Protein AF-A0AA42TEX9-F1 (afdb_monomer)

Solvent-accessible surface area (backbone atoms only — not comparable to full-atom values): 15072 Å² total; per-residue (Å²): 133,82,83,76,69,87,68,54,72,65,54,66,56,49,71,74,44,86,68,64,85,76,56,61,64,67,58,54,55,42,19,49,52,30,44,47,54,45,26,77,75,64,43,75,70,42,46,72,77,75,34,45,53,46,55,60,41,50,51,54,23,48,53,27,50,49,42,40,71,76,66,32,56,25,35,89,91,77,45,45,47,18,69,16,44,26,42,26,33,53,50,49,54,55,50,19,52,76,68,74,24,50,46,82,67,66,79,77,92,73,63,62,70,63,54,51,58,58,55,53,59,50,54,59,55,53,50,64,77,42,65,90,60,83,78,88,83,84,52,83,87,70,54,56,76,87,75,63,66,82,73,48,52,69,65,59,51,74,66,54,49,52,50,48,52,52,48,53,52,52,49,49,52,52,42,59,73,68,71,59,85,74,87,64,90,84,73,77,86,86,75,83,84,83,74,85,92,76,90,8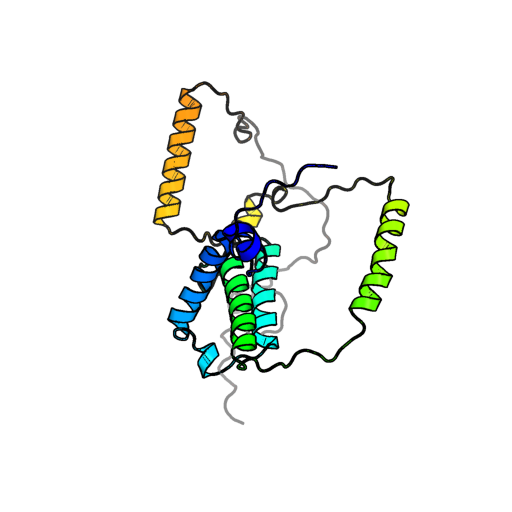9,84,86,89,64,84,81,81,71,75,48,56,42,93,90,76,62,54,73,48,87,90,66,82,92,80,80,65,89,83,68,89,79,81,90,82,92,133

Mean predicted aligned error: 17.22 Å

Secondary structure (DSSP, 8-state):
--------HHHHHHTTS--GGGS-HHHHHHHHHHHHHHHHHH-TTHHHHH-EEHHHHHHHHHHHHHHHHTT--B-TTT-SBHHHHHHHHHHHHHHHHHTT-EE--PPP--SHHHHHHHHHHHHHHHHHHTTT--PPPP-GGGS-HHHHSSS---SS-HHHHHHHHHHHHHHHHHHHHTT-----TT--TT-------------S-----EEPTTT--EE-SS-S---TT-TTS----

Organism: Stutzerimonas stutzeri (NCBI:txid316)

Sequence (237 aa):
MSELKATNPKDAIGSSKLPIHLWPTTASAMGSIGLLDGMLKYGRANWRASGVRASIYFDAANRHLNAWFEGEECDPDSGVPHLAHALACLAIIVDAQAAGKLNDDRQHKGGYRALINELTGHVGRLKEMHADKAPKHFTIADMPEAFGQQNTIDCRTKEERAADIGRQLADGVRRAASGAVCNDPRTVVGLDVSFPTERHMNFAPEKRSVQCGDCGYPYQGLPRQHCKHHYAEASHA

Structure (mmCIF, N/CA/C/O backbone):
data_AF-A0AA42TEX9-F1
#
_entry.id   AF-A0AA42TEX9-F1
#
loop_
_atom_site.group_PDB
_atom_site.id
_atom_site.type_symbol
_atom_site.label_atom_id
_atom_site.label_alt_id
_atom_site.label_comp_id
_atom_site.label_asym_id
_atom_site.label_entity_id
_atom_site.label_seq_id
_atom_site.pdbx_PDB_ins_code
_atom_site.Cartn_x
_atom_site.Cartn_y
_atom_site.Cartn_z
_atom_site.occupancy
_atom_site.B_iso_or_equiv
_atom_site.auth_seq_id
_atom_site.auth_comp_id
_atom_site.auth_asym_id
_atom_site.auth_atom_id
_atom_site.pdbx_PDB_model_num
ATOM 1 N N . MET A 1 1 ? -35.876 27.638 0.716 1.00 40.47 1 MET A N 1
ATOM 2 C CA . MET A 1 1 ? -35.935 26.223 0.292 1.00 40.47 1 MET A CA 1
ATOM 3 C C . MET A 1 1 ? -35.386 26.187 -1.121 1.00 40.47 1 MET A C 1
ATOM 5 O O . MET A 1 1 ? -36.015 26.759 -1.996 1.00 40.47 1 MET A O 1
ATOM 9 N N . SER A 1 2 ? -34.160 25.697 -1.317 1.00 45.53 2 SER A N 1
ATOM 10 C CA . SER A 1 2 ? -33.518 25.710 -2.636 1.00 45.53 2 SER A CA 1
ATOM 11 C C . SER A 1 2 ? -34.251 24.755 -3.573 1.00 45.53 2 SER A C 1
ATOM 13 O O . SER A 1 2 ? -34.346 23.565 -3.269 1.00 45.53 2 SER A O 1
ATOM 15 N N . GLU A 1 3 ? -34.762 25.276 -4.686 1.00 57.06 3 GLU A N 1
ATOM 16 C CA . GLU A 1 3 ? -35.318 24.493 -5.787 1.00 57.06 3 GLU A CA 1
ATOM 17 C C . GLU A 1 3 ? -34.283 23.471 -6.273 1.00 57.06 3 GLU A C 1
ATOM 19 O O . GLU A 1 3 ? -33.311 23.797 -6.956 1.00 57.06 3 GLU A O 1
ATOM 24 N N . LEU A 1 4 ? -34.477 22.210 -5.890 1.00 60.28 4 LEU A N 1
ATOM 25 C CA . LEU A 1 4 ? -33.765 21.090 -6.483 1.00 60.28 4 LEU A CA 1
ATOM 26 C C . LEU A 1 4 ? -34.294 20.946 -7.912 1.00 60.28 4 LEU A C 1
ATOM 28 O O . LEU A 1 4 ? -35.443 20.558 -8.119 1.00 60.28 4 LEU A O 1
ATOM 32 N N . LYS A 1 5 ? -33.464 21.307 -8.897 1.00 59.47 5 LYS A N 1
ATOM 33 C CA . LYS A 1 5 ? -33.736 21.059 -10.320 1.00 59.47 5 LYS A CA 1
ATOM 34 C C . LYS A 1 5 ? -34.204 19.614 -10.506 1.00 59.47 5 LYS A C 1
ATOM 36 O O . LYS A 1 5 ? -33.622 18.706 -9.909 1.00 59.47 5 LYS A O 1
ATOM 41 N N . ALA A 1 6 ? -35.210 19.412 -11.363 1.00 63.38 6 ALA A N 1
ATOM 42 C CA . ALA A 1 6 ? -35.653 18.089 -11.798 1.00 63.38 6 ALA A CA 1
ATOM 43 C C . ALA A 1 6 ? -34.433 17.315 -12.311 1.00 63.38 6 ALA A C 1
ATOM 45 O O . ALA A 1 6 ? -33.888 17.601 -13.377 1.00 63.38 6 ALA A O 1
ATOM 46 N N . THR A 1 7 ? -33.923 16.427 -11.463 1.00 65.12 7 THR A N 1
ATOM 47 C CA . THR A 1 7 ? -32.639 15.768 -11.672 1.00 65.12 7 THR A CA 1
ATOM 48 C C . THR A 1 7 ? -32.805 14.824 -12.853 1.00 65.12 7 THR A C 1
ATOM 50 O O . THR A 1 7 ? -33.792 14.089 -12.917 1.00 65.12 7 THR A O 1
ATOM 53 N N . ASN A 1 8 ? -31.880 14.876 -13.814 1.00 77.00 8 ASN A N 1
ATOM 54 C CA . ASN A 1 8 ? -31.876 13.972 -14.959 1.00 77.00 8 ASN A CA 1
ATOM 55 C C . ASN A 1 8 ? -32.057 12.533 -14.436 1.00 77.00 8 ASN A C 1
ATOM 57 O O . ASN A 1 8 ? -31.350 12.148 -13.502 1.00 77.00 8 ASN A O 1
ATOM 61 N N . PRO A 1 9 ? -32.977 11.720 -14.985 1.00 73.94 9 PRO A N 1
ATOM 62 C CA . PRO A 1 9 ? -33.198 10.356 -14.499 1.00 73.94 9 PRO A CA 1
ATOM 63 C C . PRO A 1 9 ? -31.907 9.518 -14.494 1.00 73.94 9 PRO A C 1
ATOM 65 O O . PRO A 1 9 ? -31.753 8.618 -13.667 1.00 73.94 9 PRO A O 1
ATOM 68 N N . LYS A 1 10 ? -30.937 9.850 -15.358 1.00 75.06 10 LYS A N 1
ATOM 69 C CA . LYS A 1 10 ? -29.605 9.238 -15.364 1.00 75.06 10 LYS A CA 1
ATOM 70 C C . LYS A 1 10 ? -28.733 9.651 -14.174 1.00 75.06 10 LYS A C 1
ATOM 72 O O . LYS A 1 10 ? -27.936 8.828 -13.738 1.00 75.06 10 LYS A O 1
ATOM 77 N N . ASP A 1 11 ? -28.897 10.854 -13.634 1.00 76.75 11 ASP A N 1
ATOM 78 C CA . ASP A 1 11 ? -28.159 11.333 -12.459 1.00 76.75 11 ASP A CA 1
ATOM 79 C C . ASP A 1 11 ? -28.701 10.667 -11.189 1.00 76.75 11 ASP A C 1
ATOM 81 O O . ASP A 1 11 ? -27.926 10.124 -10.411 1.00 76.75 11 ASP A O 1
ATOM 85 N N . ALA A 1 12 ? -30.028 10.580 -11.032 1.00 72.56 12 ALA A N 1
ATOM 86 C CA . ALA A 1 12 ? -30.650 9.903 -9.889 1.00 72.56 12 ALA A CA 1
ATOM 87 C C . ALA A 1 12 ? -30.292 8.405 -9.827 1.00 72.56 12 ALA A C 1
ATOM 89 O O . ALA A 1 12 ? -29.906 7.889 -8.777 1.00 72.56 12 ALA A O 1
ATOM 90 N N . ILE A 1 13 ? -30.356 7.705 -10.967 1.00 76.25 13 ILE A N 1
ATOM 91 C CA . ILE A 1 13 ? -29.928 6.300 -11.060 1.00 76.25 13 ILE A CA 1
ATOM 92 C C . ILE A 1 13 ? -28.398 6.200 -10.961 1.00 76.25 13 ILE A C 1
ATOM 94 O O . ILE A 1 13 ? -27.875 5.276 -10.340 1.00 76.25 13 ILE A O 1
ATOM 98 N N . GLY A 1 14 ? -27.663 7.140 -11.553 1.00 77.69 14 GLY A N 1
ATOM 99 C CA . GLY A 1 14 ? -26.202 7.184 -11.544 1.00 77.69 14 GLY A CA 1
ATOM 100 C C . GLY A 1 14 ? -25.619 7.311 -10.140 1.00 77.69 14 GLY A C 1
ATOM 101 O O . GLY A 1 14 ? -24.687 6.581 -9.815 1.00 77.69 14 GLY A O 1
ATOM 102 N N . SER A 1 15 ? -26.215 8.144 -9.284 1.00 83.19 15 SER A N 1
ATOM 103 C CA . SER A 1 15 ? -25.810 8.330 -7.885 1.00 83.19 15 SER A CA 1
ATOM 104 C C . SER A 1 15 ? -26.019 7.095 -7.006 1.00 83.19 15 SER A C 1
ATOM 106 O O . SER A 1 15 ? -25.405 6.999 -5.949 1.00 83.19 15 SER A O 1
ATOM 108 N N . SER A 1 16 ? -26.851 6.138 -7.431 1.00 85.88 16 SER A N 1
ATOM 109 C CA . SER A 1 16 ? -27.033 4.862 -6.722 1.00 85.88 16 SER A CA 1
ATOM 110 C C . SER A 1 16 ? -25.979 3.804 -7.076 1.00 85.88 16 SER A C 1
ATOM 112 O O . SER A 1 16 ? -25.882 2.775 -6.407 1.00 85.88 16 SER A O 1
ATOM 114 N N . LYS A 1 17 ? -25.185 4.031 -8.132 1.00 89.00 17 LYS A N 1
ATOM 115 C CA . LYS A 1 17 ? -24.137 3.105 -8.577 1.00 89.00 17 LYS A CA 1
ATOM 116 C C . LYS A 1 17 ? -22.819 3.404 -7.876 1.00 89.00 17 LYS A C 1
ATOM 118 O O . LYS A 1 17 ? -22.566 4.531 -7.460 1.00 89.00 17 LYS A O 1
ATOM 123 N N . LEU A 1 18 ? -21.947 2.395 -7.810 1.00 89.88 18 LEU A N 1
ATOM 124 C CA . LEU A 1 18 ? -20.594 2.556 -7.282 1.00 89.88 18 LEU A CA 1
ATOM 125 C C . LEU A 1 18 ? -19.871 3.698 -8.031 1.00 89.88 18 LEU A C 1
ATOM 127 O O . LEU A 1 18 ? -19.691 3.601 -9.251 1.00 89.88 18 LEU A O 1
ATOM 131 N N . PRO A 1 19 ? -19.441 4.768 -7.340 1.00 92.50 19 PRO A N 1
ATOM 132 C CA . PRO A 1 19 ? -18.857 5.938 -7.982 1.00 92.50 19 PRO A CA 1
ATOM 133 C C . PRO A 1 19 ? -17.373 5.706 -8.311 1.00 92.50 19 PRO A C 1
ATOM 135 O O . PRO A 1 19 ? -16.488 6.312 -7.715 1.00 92.50 19 PRO A O 1
ATOM 138 N N . ILE A 1 20 ? -17.086 4.836 -9.289 1.00 92.94 20 ILE A N 1
ATOM 139 C CA . ILE A 1 20 ? -15.711 4.467 -9.700 1.00 92.94 20 ILE A CA 1
ATOM 140 C C . ILE A 1 20 ? -14.879 5.694 -10.111 1.00 92.94 20 ILE A C 1
ATOM 142 O O . ILE A 1 20 ? -13.665 5.694 -9.951 1.00 92.94 20 ILE A O 1
ATOM 146 N N . HIS A 1 21 ? -15.519 6.767 -10.580 1.00 90.75 21 HIS A N 1
ATOM 147 C CA . HIS A 1 21 ? -14.848 8.019 -10.939 1.00 90.75 21 HIS A CA 1
ATOM 148 C C . HIS A 1 21 ? -14.128 8.709 -9.764 1.00 90.75 21 HIS A C 1
ATOM 150 O O . HIS A 1 21 ? -13.287 9.567 -10.006 1.00 90.75 21 HIS A O 1
ATOM 156 N N . LEU A 1 22 ? -14.445 8.359 -8.509 1.00 93.62 22 LEU A N 1
ATOM 157 C CA . LEU A 1 22 ? -13.725 8.858 -7.332 1.00 93.62 22 LEU A CA 1
ATOM 158 C C . LEU A 1 22 ? -12.356 8.191 -7.157 1.00 93.62 22 LEU A C 1
ATOM 160 O O . LEU A 1 22 ? -11.510 8.714 -6.436 1.00 93.62 22 LEU A O 1
ATOM 164 N N . TRP A 1 23 ? -12.133 7.038 -7.792 1.00 93.69 23 TRP A N 1
ATOM 165 C CA . TRP A 1 23 ? -10.854 6.349 -7.743 1.00 93.69 23 TRP A CA 1
ATOM 166 C C . TRP A 1 23 ? -9.848 7.018 -8.691 1.00 93.69 23 TRP A C 1
ATOM 168 O O . TRP A 1 23 ? -10.111 7.098 -9.896 1.00 93.69 23 TRP A O 1
ATOM 178 N N . PRO A 1 24 ? -8.675 7.462 -8.202 1.00 95.12 24 PRO A N 1
ATOM 179 C CA . PRO A 1 24 ? -7.655 8.044 -9.062 1.00 95.12 24 PRO A CA 1
ATOM 180 C C . PRO A 1 24 ? -7.171 7.040 -10.114 1.00 95.12 24 PRO A C 1
ATOM 182 O O . PRO A 1 24 ? -6.601 5.989 -9.808 1.00 95.12 24 PRO A O 1
ATOM 185 N N . THR A 1 25 ? -7.343 7.377 -11.391 1.00 95.31 25 THR A N 1
ATOM 186 C CA . THR A 1 25 ? -6.850 6.548 -12.504 1.00 95.31 25 THR A CA 1
ATOM 187 C C . THR A 1 25 ? -5.324 6.444 -12.510 1.00 95.31 25 THR A C 1
ATOM 189 O O . THR A 1 25 ? -4.788 5.427 -12.941 1.00 95.31 25 THR A O 1
ATOM 192 N N . THR A 1 26 ? -4.623 7.429 -11.941 1.00 95.06 26 THR A N 1
ATOM 193 C CA . THR A 1 26 ? -3.170 7.403 -11.714 1.00 95.06 26 THR A CA 1
ATOM 194 C C . THR A 1 26 ? -2.742 6.265 -10.789 1.00 95.06 26 THR A C 1
ATOM 196 O O . THR A 1 26 ? -1.767 5.579 -11.088 1.00 95.06 26 THR A O 1
ATOM 199 N N . ALA A 1 27 ? -3.499 5.989 -9.721 1.00 93.56 27 ALA A N 1
ATOM 200 C CA . ALA A 1 27 ? -3.240 4.847 -8.843 1.00 93.56 27 ALA A CA 1
ATOM 201 C C . ALA A 1 27 ? -3.444 3.518 -9.586 1.00 93.56 27 ALA A C 1
ATOM 203 O O . ALA A 1 27 ? -2.664 2.584 -9.421 1.00 93.56 27 ALA A O 1
ATOM 204 N N . SER A 1 28 ? -4.450 3.452 -10.466 1.00 94.69 28 SER A N 1
ATOM 205 C CA . SER A 1 28 ? -4.670 2.275 -11.319 1.00 94.69 28 SER A CA 1
ATOM 206 C C . SER A 1 28 ? -3.508 2.048 -12.286 1.00 94.69 28 SER A C 1
ATOM 208 O O . SER A 1 28 ? -3.035 0.923 -12.424 1.00 94.69 28 SER A O 1
ATOM 210 N N . ALA A 1 29 ? -3.024 3.114 -12.929 1.00 96.44 29 ALA A N 1
ATOM 211 C CA . ALA A 1 29 ? -1.878 3.050 -13.828 1.00 96.44 29 ALA A CA 1
ATOM 212 C C . ALA A 1 29 ? -0.610 2.600 -13.084 1.00 96.44 29 ALA A C 1
ATOM 214 O O . ALA A 1 29 ? 0.051 1.664 -13.528 1.00 96.44 29 ALA A O 1
ATOM 215 N N . MET A 1 30 ? -0.325 3.181 -11.915 1.00 95.12 30 MET A N 1
ATOM 216 C CA . MET A 1 30 ? 0.823 2.805 -11.085 1.00 95.12 30 MET A CA 1
ATOM 217 C C . MET A 1 30 ? 0.756 1.331 -10.657 1.00 95.12 30 MET A C 1
ATOM 219 O O . MET A 1 30 ? 1.682 0.564 -10.909 1.00 95.12 30 MET A O 1
ATOM 223 N N . GLY A 1 31 ? -0.372 0.895 -10.085 1.00 95.94 31 GLY A N 1
ATOM 224 C CA . GLY A 1 31 ? -0.559 -0.499 -9.673 1.00 95.94 31 GLY A CA 1
ATOM 225 C C . GLY A 1 31 ? -0.488 -1.492 -10.840 1.00 95.94 31 GLY A C 1
ATOM 226 O O . GLY A 1 31 ? -0.043 -2.624 -10.656 1.00 95.94 31 GLY A O 1
ATOM 227 N N . SER A 1 32 ? -0.862 -1.075 -12.057 1.00 96.81 32 SER A N 1
ATOM 228 C CA . SER A 1 32 ? -0.763 -1.930 -13.245 1.00 96.81 32 SER A CA 1
ATOM 229 C C . SER A 1 32 ? 0.678 -2.317 -13.589 1.00 96.81 32 SER A C 1
ATOM 231 O O . SER A 1 32 ? 0.895 -3.429 -14.065 1.00 96.81 32 SER A O 1
ATOM 233 N N . ILE A 1 33 ? 1.660 -1.459 -13.285 1.00 96.56 33 ILE A N 1
ATOM 234 C CA . ILE A 1 33 ? 3.084 -1.758 -13.489 1.00 96.56 33 ILE A CA 1
ATOM 235 C C . ILE A 1 33 ? 3.573 -2.803 -12.481 1.00 96.56 33 ILE A C 1
ATOM 237 O O . ILE A 1 33 ? 4.240 -3.757 -12.875 1.00 96.56 33 ILE A O 1
ATOM 241 N N . GLY A 1 34 ? 3.175 -2.700 -11.209 1.00 95.31 34 GLY A N 1
ATOM 242 C CA . GLY A 1 34 ? 3.484 -3.737 -10.214 1.00 95.31 34 GLY A CA 1
ATOM 243 C C . GLY A 1 34 ? 2.865 -5.093 -10.583 1.00 95.31 34 GLY A C 1
ATOM 244 O O . GLY A 1 34 ? 3.512 -6.136 -10.501 1.00 95.31 34 GLY A O 1
ATOM 245 N N . LEU A 1 35 ? 1.625 -5.092 -11.087 1.00 96.75 35 LEU A N 1
ATOM 246 C CA . LEU A 1 35 ? 0.979 -6.310 -11.592 1.00 96.75 35 LEU A CA 1
ATOM 247 C C . LEU A 1 35 ? 1.629 -6.849 -12.873 1.00 96.75 35 LEU A C 1
ATOM 249 O O . LEU A 1 35 ? 1.620 -8.062 -13.084 1.00 96.75 35 LEU A O 1
ATOM 253 N N . LEU A 1 36 ? 2.175 -5.982 -13.729 1.00 97.25 36 LEU A N 1
ATOM 254 C CA . LEU A 1 36 ? 2.936 -6.385 -14.910 1.00 97.25 36 LEU A CA 1
ATOM 255 C C . LEU A 1 36 ? 4.218 -7.122 -14.505 1.00 97.25 36 LEU A C 1
ATOM 257 O O . LEU A 1 36 ? 4.467 -8.207 -15.025 1.00 97.25 36 LEU A O 1
ATOM 261 N N . ASP A 1 37 ? 4.981 -6.592 -13.548 1.00 95.69 37 ASP A N 1
ATOM 262 C CA . ASP A 1 37 ? 6.168 -7.272 -13.015 1.00 95.69 37 ASP A CA 1
ATOM 263 C C . ASP A 1 37 ? 5.806 -8.648 -12.424 1.00 95.69 37 ASP A C 1
ATOM 265 O O . ASP A 1 37 ? 6.384 -9.676 -12.789 1.00 95.69 37 ASP A O 1
ATOM 269 N N . GLY A 1 38 ? 4.746 -8.705 -11.610 1.00 94.12 38 GLY A N 1
ATOM 270 C CA . GLY A 1 38 ? 4.227 -9.964 -11.071 1.00 94.12 38 GLY A CA 1
ATOM 271 C C . GLY A 1 38 ? 3.765 -10.949 -12.153 1.00 94.12 38 GLY A C 1
ATOM 272 O O . GLY A 1 38 ? 4.021 -12.148 -12.048 1.00 94.12 38 GLY A O 1
ATOM 273 N N . MET A 1 39 ? 3.129 -10.462 -13.223 1.00 96.12 39 MET A N 1
ATOM 274 C CA . MET A 1 39 ? 2.720 -11.286 -14.362 1.00 96.12 39 MET A CA 1
ATOM 275 C C . MET A 1 39 ? 3.922 -11.916 -15.067 1.00 96.12 39 MET A C 1
ATOM 277 O O . MET A 1 39 ? 3.847 -13.087 -15.435 1.00 96.12 39 MET A O 1
ATOM 281 N N . LEU A 1 40 ? 4.997 -11.154 -15.277 1.00 95.75 40 LEU A N 1
ATOM 282 C CA . LEU A 1 40 ? 6.199 -11.646 -15.950 1.00 95.75 40 LEU A CA 1
ATOM 283 C C . LEU A 1 40 ? 6.947 -12.680 -15.096 1.00 95.75 40 LEU A C 1
ATOM 285 O O . LEU A 1 40 ? 7.510 -13.621 -15.647 1.00 95.75 40 LEU A O 1
ATOM 289 N N . LYS A 1 41 ? 6.905 -12.548 -13.764 1.00 92.81 41 LYS A N 1
ATOM 290 C CA . LYS A 1 41 ? 7.558 -13.475 -12.825 1.00 92.81 41 LYS A CA 1
ATOM 291 C C . LYS A 1 41 ? 6.742 -14.739 -12.545 1.00 92.81 41 LYS A C 1
ATOM 293 O O . LYS A 1 41 ? 7.295 -15.834 -12.496 1.00 92.81 41 LYS A O 1
ATOM 298 N N . TYR A 1 42 ? 5.434 -14.598 -12.343 1.00 94.56 42 TYR A N 1
ATOM 299 C CA . TYR A 1 42 ? 4.598 -15.656 -11.761 1.00 94.56 42 TYR A CA 1
ATOM 300 C C . TYR A 1 42 ? 3.378 -16.035 -12.606 1.00 94.56 42 TYR A C 1
ATOM 302 O O . TYR A 1 42 ? 2.592 -16.898 -12.207 1.00 94.56 42 TYR A O 1
ATOM 310 N N . GLY A 1 43 ? 3.211 -15.405 -13.769 1.00 93.88 43 GLY A N 1
ATOM 311 C CA . GLY A 1 43 ? 2.054 -15.583 -14.635 1.00 93.88 43 GLY A CA 1
ATOM 312 C C . GLY A 1 43 ? 0.877 -14.679 -14.262 1.00 93.88 43 GLY A C 1
ATOM 313 O O . GLY A 1 43 ? 0.702 -14.231 -13.128 1.00 93.88 43 GLY A O 1
ATOM 314 N N . ARG A 1 44 ? 0.034 -14.393 -15.257 1.00 94.88 44 ARG A N 1
ATOM 315 C CA . ARG A 1 44 ? -1.126 -13.507 -15.107 1.00 94.88 44 ARG A CA 1
ATOM 316 C C . ARG A 1 44 ? -2.153 -14.100 -14.144 1.00 94.88 44 ARG A C 1
ATOM 318 O O . ARG A 1 44 ? -2.628 -15.209 -14.368 1.00 94.88 44 ARG A O 1
ATOM 325 N N . ALA A 1 45 ? -2.580 -13.307 -13.159 1.00 92.38 45 ALA A N 1
ATOM 326 C CA . ALA A 1 45 ? -3.686 -13.637 -12.255 1.00 92.38 45 ALA A CA 1
ATOM 327 C C . ALA A 1 45 ? -3.537 -14.996 -11.540 1.00 92.38 45 ALA A C 1
ATOM 329 O O . ALA A 1 45 ? -4.532 -15.640 -11.202 1.00 92.38 45 ALA A O 1
ATOM 330 N N . ASN A 1 46 ? -2.299 -15.431 -11.291 1.00 94.62 46 ASN A N 1
ATOM 331 C CA . ASN A 1 46 ? -1.991 -16.712 -10.655 1.00 94.62 46 ASN A CA 1
ATOM 332 C C . ASN A 1 46 ? -2.643 -16.864 -9.263 1.00 94.62 46 ASN A C 1
ATOM 334 O O . ASN A 1 46 ? -3.082 -17.956 -8.902 1.00 94.62 46 ASN A O 1
ATOM 338 N N . TRP A 1 47 ? -2.799 -15.766 -8.517 1.00 93.62 47 TRP A N 1
ATOM 339 C CA . TRP A 1 47 ? -3.468 -15.726 -7.212 1.00 93.62 47 TRP A CA 1
ATOM 340 C C . TRP A 1 47 ? -4.930 -16.185 -7.262 1.00 93.62 47 TRP A C 1
ATOM 342 O O . TRP A 1 47 ? -5.436 -16.726 -6.280 1.00 93.62 47 TRP A O 1
ATOM 352 N N . ARG A 1 48 ? -5.616 -16.035 -8.405 1.00 93.94 48 ARG A N 1
ATOM 353 C CA . ARG A 1 48 ? -6.990 -16.533 -8.578 1.00 93.94 48 ARG A CA 1
ATOM 354 C C . ARG A 1 48 ? -7.047 -18.055 -8.695 1.00 93.94 48 ARG A C 1
ATOM 356 O O . ARG A 1 48 ? -8.053 -18.658 -8.324 1.00 93.94 48 ARG A O 1
ATOM 363 N N . ALA A 1 49 ? -5.986 -18.685 -9.195 1.00 93.31 49 ALA A N 1
ATOM 364 C CA . ALA A 1 49 ? -5.894 -20.137 -9.289 1.00 93.31 49 ALA A CA 1
ATOM 365 C C . ALA A 1 49 ? -5.422 -20.740 -7.958 1.00 93.31 49 ALA A C 1
ATOM 367 O O . ALA A 1 49 ? -6.139 -21.544 -7.355 1.00 93.31 49 ALA A O 1
ATOM 368 N N . SER A 1 50 ? -4.255 -20.293 -7.486 1.00 92.00 50 SER A N 1
ATOM 369 C CA . SER A 1 50 ? -3.521 -20.901 -6.368 1.00 92.00 50 SER A CA 1
ATOM 370 C C . SER A 1 50 ? -3.936 -20.390 -4.987 1.00 92.00 50 SER A C 1
ATOM 372 O O . SER A 1 50 ? -3.631 -21.028 -3.982 1.00 92.00 50 SER A O 1
ATOM 374 N N . GLY A 1 51 ? -4.639 -19.258 -4.923 1.00 93.69 51 GLY A N 1
ATOM 375 C CA . GLY A 1 51 ? -4.917 -18.566 -3.671 1.00 93.69 51 GLY A CA 1
ATOM 376 C C . GLY A 1 51 ? -3.705 -17.833 -3.105 1.00 93.69 51 GLY A C 1
ATOM 377 O O . GLY A 1 51 ? -2.578 -17.966 -3.582 1.00 93.69 51 GLY A O 1
ATOM 378 N N . VAL A 1 52 ? -3.958 -17.009 -2.091 1.00 95.94 52 VAL A N 1
ATOM 379 C CA . VAL A 1 52 ? -2.937 -16.189 -1.424 1.00 95.94 52 VAL A CA 1
ATOM 380 C C . VAL A 1 52 ? -3.156 -16.170 0.076 1.00 95.94 52 VAL A C 1
ATOM 382 O O . VAL A 1 52 ? -4.280 -16.310 0.550 1.00 95.94 52 VAL A O 1
ATOM 385 N N . ARG A 1 53 ? -2.072 -15.994 0.830 1.00 97.44 53 ARG A N 1
ATOM 386 C CA . ARG A 1 53 ? -2.093 -15.882 2.290 1.00 97.44 53 ARG A CA 1
ATOM 387 C C . ARG A 1 53 ? -2.049 -14.411 2.692 1.00 97.44 53 ARG A C 1
ATOM 389 O O . ARG A 1 53 ? -1.170 -13.689 2.216 1.00 97.44 53 ARG A O 1
ATOM 396 N N . ALA A 1 54 ? -2.976 -13.979 3.545 1.00 96.88 54 ALA A N 1
ATOM 397 C CA . ALA A 1 54 ? -3.118 -12.573 3.920 1.00 96.88 54 ALA A CA 1
ATOM 398 C C . ALA A 1 54 ? -1.834 -11.996 4.541 1.00 96.88 54 ALA A C 1
ATOM 400 O O . ALA A 1 54 ? -1.402 -10.915 4.140 1.00 96.88 54 ALA A O 1
ATOM 401 N N . SER A 1 55 ? -1.189 -12.727 5.455 1.00 97.06 55 SER A N 1
ATOM 402 C CA . SER A 1 55 ? 0.045 -12.295 6.128 1.00 97.06 55 SER A CA 1
ATOM 403 C C . SER A 1 55 ? 1.195 -11.986 5.166 1.00 97.06 55 SER A C 1
ATOM 405 O O . SER A 1 55 ? 1.864 -10.970 5.330 1.00 97.06 55 SER A O 1
ATOM 407 N N . ILE A 1 56 ? 1.392 -12.809 4.131 1.00 97.44 56 ILE A N 1
ATOM 408 C CA . ILE A 1 56 ? 2.501 -12.668 3.172 1.00 97.44 56 ILE A CA 1
ATOM 409 C C . ILE A 1 56 ? 2.364 -11.386 2.353 1.00 97.44 56 ILE A C 1
ATOM 411 O O . ILE A 1 56 ? 3.328 -10.642 2.199 1.00 97.44 56 ILE A O 1
ATOM 415 N N . TYR A 1 57 ? 1.163 -11.114 1.842 1.00 96.94 57 TYR A N 1
ATOM 416 C CA . TYR A 1 57 ? 0.919 -9.912 1.045 1.00 96.94 57 TYR A CA 1
ATOM 417 C C . TYR A 1 57 ? 0.847 -8.653 1.911 1.00 96.94 57 TYR A C 1
ATOM 419 O O . TYR A 1 57 ? 1.259 -7.586 1.462 1.00 96.94 57 TYR A O 1
ATOM 427 N N . PHE A 1 58 ? 0.373 -8.769 3.155 1.00 97.06 58 PHE A N 1
ATOM 428 C CA . PHE A 1 58 ? 0.442 -7.682 4.130 1.00 97.06 58 PHE A CA 1
ATOM 429 C C . PHE A 1 58 ? 1.897 -7.294 4.422 1.00 97.06 58 PHE A C 1
ATOM 431 O O . PHE A 1 58 ? 2.249 -6.121 4.357 1.00 97.06 58 PHE A O 1
ATOM 438 N N . ASP A 1 59 ? 2.755 -8.269 4.705 1.00 97.69 59 ASP A N 1
ATOM 439 C CA . ASP A 1 59 ? 4.173 -8.052 4.992 1.00 97.69 59 ASP A CA 1
ATOM 440 C C . ASP A 1 59 ? 4.936 -7.510 3.767 1.00 97.69 59 ASP A C 1
ATOM 442 O O . ASP A 1 59 ? 5.672 -6.530 3.872 1.00 97.69 59 ASP A O 1
ATOM 446 N N . ALA A 1 60 ? 4.677 -8.055 2.573 1.00 96.56 60 ALA A N 1
ATOM 447 C CA . ALA A 1 60 ? 5.242 -7.538 1.325 1.00 96.56 60 ALA A CA 1
ATOM 448 C C . ALA A 1 60 ? 4.849 -6.074 1.059 1.00 96.56 60 ALA A C 1
ATOM 450 O O . ALA A 1 60 ? 5.713 -5.254 0.749 1.00 96.56 60 ALA A O 1
ATOM 451 N N . ALA A 1 61 ? 3.571 -5.721 1.241 1.00 97.69 61 ALA A N 1
ATOM 452 C CA . ALA A 1 61 ? 3.117 -4.341 1.100 1.00 97.69 61 ALA A CA 1
ATOM 453 C C . ALA A 1 61 ? 3.802 -3.412 2.115 1.00 97.69 61 ALA A C 1
ATOM 455 O O . ALA A 1 61 ? 4.249 -2.330 1.742 1.00 97.69 61 ALA A O 1
ATOM 456 N N . ASN A 1 62 ? 3.931 -3.839 3.378 1.00 97.62 62 ASN A N 1
ATOM 457 C CA . ASN A 1 62 ? 4.604 -3.043 4.405 1.00 97.62 62 ASN A CA 1
ATOM 458 C C . ASN A 1 62 ? 6.090 -2.837 4.104 1.00 97.62 62 ASN A C 1
ATOM 460 O O . ASN A 1 62 ? 6.573 -1.730 4.295 1.00 97.62 62 ASN A O 1
ATOM 464 N N . ARG A 1 63 ? 6.816 -3.840 3.593 1.00 97.06 63 ARG A N 1
ATOM 465 C CA . ARG A 1 63 ? 8.223 -3.651 3.198 1.00 97.06 63 ARG A CA 1
ATOM 466 C C . ARG A 1 63 ? 8.385 -2.564 2.140 1.00 97.06 63 ARG A C 1
ATOM 468 O O . ARG A 1 63 ? 9.241 -1.704 2.303 1.00 97.06 63 ARG A O 1
ATOM 475 N N . HIS A 1 64 ? 7.541 -2.562 1.109 1.00 96.88 64 HIS A N 1
ATOM 476 C CA . HIS A 1 64 ? 7.582 -1.521 0.079 1.00 96.88 64 HIS A CA 1
ATOM 477 C C . HIS A 1 64 ? 7.16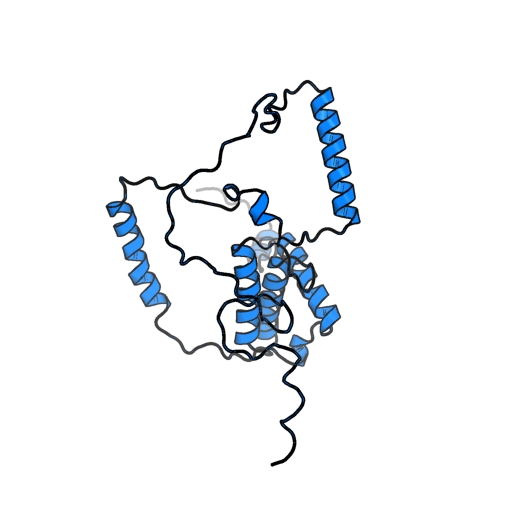4 -0.146 0.612 1.00 96.88 64 HIS A C 1
ATOM 479 O O . HIS A 1 64 ? 7.785 0.853 0.266 1.00 96.88 64 HIS A O 1
ATOM 485 N N . LEU A 1 65 ? 6.145 -0.077 1.475 1.00 97.38 65 LEU A N 1
ATOM 486 C CA . LEU A 1 65 ? 5.736 1.184 2.103 1.00 97.38 65 LEU A CA 1
ATOM 487 C C . LEU A 1 65 ? 6.814 1.742 3.038 1.00 97.38 65 LEU A C 1
ATOM 489 O O . LEU A 1 65 ? 7.044 2.947 3.036 1.00 97.38 65 LEU A O 1
ATOM 493 N N . ASN A 1 66 ? 7.476 0.879 3.807 1.00 96.06 66 ASN A N 1
ATOM 494 C CA . ASN A 1 66 ? 8.556 1.269 4.705 1.00 96.06 66 ASN A CA 1
ATOM 495 C C . ASN A 1 66 ? 9.775 1.747 3.913 1.00 96.06 66 ASN A C 1
ATOM 497 O O . ASN A 1 66 ? 10.293 2.809 4.222 1.00 96.06 66 ASN A O 1
ATOM 501 N N . ALA A 1 67 ? 10.191 1.023 2.869 1.00 92.00 67 ALA A N 1
ATOM 502 C CA . ALA A 1 67 ? 11.295 1.446 2.005 1.00 92.00 67 ALA A CA 1
ATOM 503 C C . ALA A 1 67 ? 11.020 2.819 1.369 1.00 92.00 67 ALA A C 1
ATOM 505 O O . ALA A 1 67 ? 11.848 3.725 1.451 1.00 92.00 67 ALA A O 1
ATOM 506 N N . TRP A 1 68 ? 9.799 3.016 0.862 1.00 93.81 68 TRP A N 1
ATOM 507 C CA . TRP A 1 68 ? 9.354 4.318 0.372 1.00 93.81 68 TRP A CA 1
ATOM 508 C C . TRP A 1 68 ? 9.407 5.418 1.438 1.00 93.81 68 TRP A C 1
ATOM 510 O O . TRP A 1 68 ? 9.877 6.522 1.174 1.00 93.81 68 TRP A O 1
ATOM 520 N N . PHE A 1 69 ? 8.968 5.121 2.661 1.00 92.88 69 PHE A N 1
ATOM 521 C CA . PHE A 1 69 ? 8.990 6.090 3.755 1.00 92.88 69 PHE A CA 1
ATOM 522 C C . PHE A 1 69 ? 10.412 6.441 4.224 1.00 92.88 69 PHE A C 1
ATOM 524 O O . PHE A 1 69 ? 10.660 7.578 4.618 1.00 92.88 69 PHE A O 1
ATOM 531 N N . GLU A 1 70 ? 11.351 5.499 4.123 1.00 90.00 70 GLU A N 1
ATOM 532 C CA . GLU A 1 70 ? 12.781 5.711 4.383 1.00 90.00 70 GLU A CA 1
ATOM 533 C C . GLU A 1 70 ? 13.505 6.438 3.227 1.00 90.00 70 GLU A C 1
ATOM 535 O O . GLU A 1 70 ? 14.708 6.690 3.304 1.00 90.00 70 GLU A O 1
ATOM 540 N N . GLY A 1 71 ? 12.781 6.833 2.172 1.00 86.81 71 GLY A N 1
ATOM 541 C CA . GLY A 1 71 ? 13.294 7.652 1.071 1.00 86.81 71 GLY A CA 1
ATOM 542 C C . GLY A 1 71 ? 13.819 6.865 -0.132 1.00 86.81 71 GLY A C 1
ATOM 543 O O . GLY A 1 71 ? 14.469 7.450 -0.999 1.00 86.81 71 GLY A O 1
ATOM 544 N N . GLU A 1 72 ? 13.556 5.560 -0.208 1.00 86.62 72 GLU A N 1
ATOM 545 C CA . GLU A 1 72 ? 13.828 4.756 -1.399 1.00 86.62 72 GLU A CA 1
ATOM 546 C C . GLU A 1 72 ? 12.658 4.870 -2.385 1.00 86.62 72 GLU A C 1
ATOM 548 O O . GLU A 1 72 ? 11.511 4.612 -2.045 1.00 86.62 72 GLU A O 1
ATOM 553 N N . GLU A 1 73 ? 12.904 5.265 -3.632 1.00 88.19 73 GLU A N 1
ATOM 554 C CA . GLU A 1 73 ? 11.805 5.431 -4.599 1.00 88.19 73 GLU A CA 1
ATOM 555 C C . GLU A 1 73 ? 11.448 4.120 -5.313 1.00 88.19 73 GLU A C 1
ATOM 557 O O . GLU A 1 73 ? 10.277 3.848 -5.610 1.00 88.19 73 GLU A O 1
ATOM 562 N N . CYS A 1 74 ? 12.455 3.291 -5.593 1.00 89.25 74 CYS A N 1
ATOM 563 C CA . CYS A 1 74 ? 12.331 2.141 -6.480 1.00 89.25 74 CYS A CA 1
ATOM 564 C C . CYS A 1 74 ? 12.924 0.893 -5.856 1.00 89.25 74 CYS A C 1
ATOM 566 O O . CYS A 1 74 ? 13.977 0.941 -5.237 1.00 89.25 74 CYS A O 1
ATOM 568 N N . ASP A 1 75 ? 12.272 -0.232 -6.123 1.00 88.50 75 ASP A N 1
ATOM 569 C CA . ASP A 1 75 ? 12.721 -1.539 -5.680 1.00 88.50 75 ASP A CA 1
ATOM 570 C C . ASP A 1 75 ? 14.038 -1.937 -6.361 1.00 88.50 75 ASP A C 1
ATOM 572 O O . ASP A 1 75 ? 14.094 -1.938 -7.594 1.00 88.50 75 ASP A O 1
ATOM 576 N N . PRO A 1 76 ? 15.089 -2.305 -5.609 1.00 86.81 76 PRO A N 1
ATOM 577 C CA . PRO A 1 76 ? 16.400 -2.592 -6.17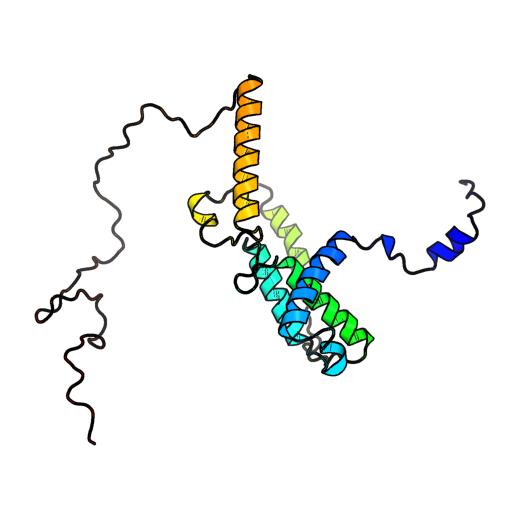9 1.00 86.81 76 PRO A CA 1
ATOM 578 C C . PRO A 1 76 ? 16.413 -3.845 -7.050 1.00 86.81 76 PRO A C 1
ATOM 580 O O . PRO A 1 76 ? 17.209 -3.932 -7.986 1.00 86.81 76 PRO A O 1
ATOM 583 N N . ASP A 1 77 ? 15.509 -4.789 -6.785 1.00 86.06 77 ASP A N 1
ATOM 584 C CA . ASP A 1 77 ? 15.428 -6.045 -7.526 1.00 86.06 77 ASP A CA 1
ATOM 585 C C . ASP A 1 77 ? 14.751 -5.873 -8.894 1.00 86.06 77 ASP A C 1
ATOM 587 O O . ASP A 1 77 ? 15.146 -6.503 -9.877 1.00 86.06 77 ASP A O 1
ATOM 591 N N . SER A 1 78 ? 13.706 -5.041 -8.970 1.00 87.62 78 SER A N 1
ATOM 592 C CA . SER A 1 78 ? 12.896 -4.865 -10.187 1.00 87.62 78 SER A CA 1
ATOM 593 C C . SER A 1 78 ? 13.097 -3.529 -10.907 1.00 87.62 78 SER A C 1
ATOM 595 O O . SER A 1 78 ? 12.739 -3.415 -12.078 1.00 87.62 78 SER A O 1
ATOM 597 N N . GLY A 1 79 ? 13.633 -2.509 -10.235 1.00 88.06 79 GLY A N 1
ATOM 598 C CA . GLY A 1 79 ? 13.703 -1.128 -10.724 1.00 88.06 79 GLY A CA 1
ATOM 599 C C . GLY A 1 79 ? 12.345 -0.415 -10.800 1.00 88.06 79 GLY A C 1
ATOM 600 O O . GLY A 1 79 ? 12.261 0.694 -11.325 1.00 88.06 79 GLY A O 1
ATOM 601 N N . VAL A 1 80 ? 11.273 -1.038 -10.304 1.00 91.31 80 VAL A N 1
ATOM 602 C CA . VAL A 1 80 ? 9.901 -0.508 -10.335 1.00 91.31 80 VAL A CA 1
ATOM 603 C C . VAL A 1 80 ? 9.621 0.303 -9.061 1.00 91.31 80 VAL A C 1
ATOM 605 O O . VAL A 1 80 ? 10.098 -0.078 -7.990 1.00 91.31 80 VAL A O 1
ATOM 608 N N . PRO A 1 81 ? 8.820 1.388 -9.119 1.00 93.25 81 PRO A N 1
ATOM 609 C CA . PRO A 1 81 ? 8.484 2.172 -7.933 1.00 93.25 81 PRO A CA 1
ATOM 610 C C . PRO A 1 81 ? 7.872 1.331 -6.807 1.00 93.25 81 PRO A C 1
ATOM 612 O O . PRO A 1 81 ? 6.944 0.550 -7.039 1.00 93.25 81 PRO A O 1
ATOM 615 N N . HIS A 1 82 ? 8.308 1.545 -5.565 1.00 94.31 82 HIS A N 1
ATOM 616 C CA . HIS A 1 82 ? 7.786 0.801 -4.412 1.00 94.31 82 HIS A CA 1
ATOM 617 C C . HIS A 1 82 ? 6.268 0.941 -4.243 1.00 94.31 82 HIS A C 1
ATOM 619 O O . HIS A 1 82 ? 5.574 -0.031 -3.932 1.00 94.31 82 HIS A O 1
ATOM 625 N N . LEU A 1 83 ? 5.722 2.128 -4.525 1.00 96.00 83 LEU A N 1
ATOM 626 C CA . LEU A 1 83 ? 4.279 2.371 -4.477 1.00 96.00 83 LEU A CA 1
ATOM 627 C C . LEU A 1 83 ? 3.495 1.515 -5.487 1.00 96.00 83 LEU A C 1
ATOM 629 O O . LEU A 1 83 ? 2.355 1.143 -5.206 1.00 96.00 83 LEU A O 1
ATOM 633 N N . ALA A 1 84 ? 4.087 1.157 -6.632 1.00 96.56 84 ALA A N 1
ATOM 634 C CA . ALA A 1 84 ? 3.455 0.260 -7.599 1.00 96.56 84 ALA A CA 1
ATOM 635 C C . ALA A 1 84 ? 3.297 -1.153 -7.028 1.00 96.56 84 ALA A C 1
ATOM 637 O O . ALA A 1 84 ? 2.213 -1.734 -7.117 1.00 96.56 84 ALA A O 1
ATOM 638 N N . HIS A 1 85 ? 4.343 -1.676 -6.383 1.00 96.88 85 HIS A N 1
ATOM 639 C CA . HIS A 1 85 ? 4.306 -2.984 -5.725 1.00 96.88 85 HIS A CA 1
ATOM 640 C C . HIS A 1 85 ? 3.359 -3.010 -4.528 1.00 96.88 85 HIS A C 1
ATOM 642 O O . HIS A 1 85 ? 2.584 -3.957 -4.377 1.00 96.88 85 HIS A O 1
ATOM 648 N N . ALA A 1 86 ? 3.348 -1.953 -3.711 1.00 97.69 86 ALA A N 1
ATOM 649 C CA . ALA A 1 86 ? 2.417 -1.831 -2.592 1.00 97.69 86 ALA A CA 1
ATOM 650 C C . ALA A 1 86 ? 0.950 -1.831 -3.068 1.00 97.69 86 ALA A C 1
ATOM 652 O O . ALA A 1 86 ? 0.123 -2.577 -2.535 1.00 97.69 86 ALA A O 1
ATOM 653 N N . LEU A 1 87 ? 0.628 -1.061 -4.117 1.00 97.81 87 LEU A N 1
ATOM 654 C CA . LEU A 1 87 ? -0.706 -1.050 -4.728 1.00 97.81 87 LEU A CA 1
ATOM 655 C C . LEU A 1 87 ? -1.080 -2.413 -5.319 1.00 97.81 87 LEU A C 1
ATOM 657 O O . LEU A 1 87 ? -2.206 -2.871 -5.120 1.00 97.81 87 LEU A O 1
ATOM 661 N N . ALA A 1 88 ? -0.149 -3.077 -6.009 1.00 97.00 88 ALA A N 1
ATOM 662 C CA . ALA A 1 88 ? -0.369 -4.410 -6.561 1.00 97.00 88 ALA A CA 1
ATOM 663 C C . ALA A 1 88 ? -0.674 -5.438 -5.458 1.00 97.00 88 ALA A C 1
ATOM 665 O O . ALA A 1 88 ? -1.630 -6.204 -5.587 1.00 97.00 88 ALA A O 1
ATOM 666 N N . CYS A 1 89 ? 0.065 -5.411 -4.343 1.00 97.38 89 CYS A N 1
ATOM 667 C CA . CYS A 1 89 ? -0.185 -6.290 -3.199 1.00 97.38 89 CYS A CA 1
ATOM 668 C C . CYS A 1 89 ? -1.593 -6.089 -2.623 1.00 97.38 89 CYS A C 1
ATOM 670 O O . CYS A 1 89 ? -2.328 -7.059 -2.431 1.00 97.38 89 CYS A O 1
ATOM 672 N N . LEU A 1 90 ? -1.999 -4.835 -2.394 1.00 97.69 90 LEU A N 1
ATOM 673 C CA . LEU A 1 90 ? -3.337 -4.515 -1.891 1.00 97.69 90 LEU A CA 1
ATOM 674 C C . LEU A 1 90 ? -4.434 -4.940 -2.876 1.00 97.69 90 LEU A C 1
ATOM 676 O O . LEU A 1 90 ? -5.433 -5.530 -2.461 1.00 97.69 90 LEU A O 1
ATOM 680 N N . ALA A 1 91 ? -4.237 -4.699 -4.174 1.00 97.12 91 ALA A N 1
ATOM 681 C CA . ALA A 1 91 ? -5.175 -5.114 -5.212 1.00 97.12 91 ALA A CA 1
ATOM 682 C C . ALA A 1 91 ? -5.357 -6.640 -5.243 1.00 97.12 91 ALA A C 1
ATOM 684 O O . ALA A 1 91 ? -6.489 -7.114 -5.333 1.00 97.12 91 ALA A O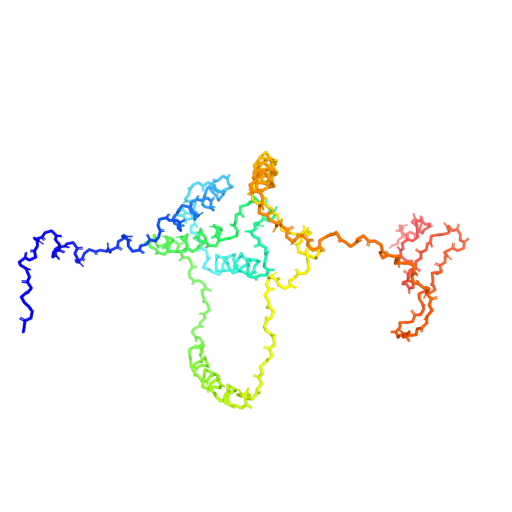 1
ATOM 685 N N . ILE A 1 92 ? -4.272 -7.411 -5.103 1.00 97.44 92 ILE A N 1
ATOM 686 C CA . ILE A 1 92 ? -4.322 -8.879 -5.058 1.00 97.44 92 ILE A CA 1
ATOM 687 C C . ILE A 1 92 ? -5.077 -9.373 -3.821 1.00 97.44 92 ILE A C 1
ATOM 689 O O . ILE A 1 92 ? -5.897 -10.279 -3.952 1.00 97.44 92 ILE A O 1
ATOM 693 N N . ILE A 1 93 ? -4.862 -8.780 -2.640 1.00 97.50 93 ILE A N 1
ATOM 694 C CA . ILE A 1 93 ? -5.615 -9.140 -1.423 1.00 97.50 93 ILE A CA 1
ATOM 695 C C . ILE A 1 93 ? -7.118 -8.919 -1.642 1.00 97.50 93 ILE A C 1
ATOM 697 O O . ILE A 1 93 ? -7.911 -9.823 -1.379 1.00 97.50 93 ILE A O 1
ATOM 701 N N . VAL A 1 94 ? -7.509 -7.739 -2.139 1.00 97.44 94 VAL A N 1
ATOM 702 C CA . VAL A 1 94 ? -8.920 -7.385 -2.375 1.00 97.44 94 VAL A CA 1
ATOM 703 C C . VAL A 1 94 ? -9.557 -8.321 -3.404 1.00 97.44 94 VAL A C 1
ATOM 705 O O . VAL A 1 94 ? -10.652 -8.838 -3.180 1.00 97.44 94 VAL A O 1
ATOM 708 N N . ASP A 1 95 ? -8.861 -8.587 -4.510 1.00 97.31 95 ASP A N 1
ATOM 709 C CA . ASP A 1 95 ? -9.342 -9.467 -5.575 1.00 97.31 95 ASP A CA 1
ATOM 710 C C . ASP A 1 95 ? -9.443 -10.928 -5.115 1.00 97.31 95 ASP A C 1
ATOM 712 O O . ASP A 1 95 ? -10.448 -11.594 -5.362 1.00 97.31 95 ASP A O 1
ATOM 716 N N . ALA A 1 96 ? -8.448 -11.426 -4.378 1.00 97.00 96 ALA A N 1
ATOM 717 C CA . ALA A 1 96 ? -8.475 -12.770 -3.817 1.00 97.00 96 ALA A CA 1
ATOM 718 C C . ALA A 1 96 ? -9.585 -12.938 -2.774 1.00 97.00 96 ALA A C 1
ATOM 720 O O . ALA A 1 96 ? -10.211 -13.997 -2.717 1.00 97.00 96 ALA A O 1
ATOM 721 N N . GLN A 1 97 ? -9.863 -11.906 -1.973 1.00 97.00 97 GLN A N 1
ATOM 722 C CA . GLN A 1 97 ? -10.983 -11.917 -1.037 1.00 97.00 97 GLN A CA 1
ATOM 723 C C . GLN A 1 97 ? -12.319 -11.999 -1.784 1.00 97.00 97 GLN A C 1
ATOM 725 O O . GLN A 1 97 ? -13.155 -12.834 -1.441 1.00 97.00 97 GLN A O 1
ATOM 730 N N . ALA A 1 98 ? -12.500 -11.195 -2.837 1.00 96.75 98 ALA A N 1
ATOM 731 C CA . ALA A 1 98 ? -13.699 -11.228 -3.674 1.00 96.75 98 ALA A CA 1
ATOM 732 C C . ALA A 1 98 ? -13.868 -12.568 -4.416 1.00 96.75 98 ALA A C 1
ATOM 734 O O . ALA A 1 98 ? -14.988 -13.046 -4.584 1.00 96.75 98 ALA A O 1
ATOM 735 N N . ALA A 1 99 ? -12.764 -13.201 -4.821 1.00 95.56 99 ALA A N 1
ATOM 736 C CA . ALA A 1 99 ? -12.760 -14.496 -5.498 1.00 95.56 99 ALA A CA 1
ATOM 737 C C . ALA A 1 99 ? -12.880 -15.708 -4.550 1.00 95.56 99 ALA A C 1
ATOM 739 O O . ALA A 1 99 ? -12.896 -16.843 -5.026 1.00 95.56 99 ALA A O 1
ATOM 740 N N . GLY A 1 100 ? -12.918 -15.510 -3.224 1.00 95.94 100 GLY A N 1
ATOM 741 C CA . GLY A 1 100 ? -12.916 -16.609 -2.246 1.00 95.94 100 GLY A CA 1
ATOM 742 C C . GLY A 1 100 ? -11.608 -17.415 -2.227 1.00 95.94 100 GLY A C 1
ATOM 743 O O . GLY A 1 100 ? -11.602 -18.599 -1.902 1.00 95.94 100 GLY A O 1
ATOM 744 N N . LYS A 1 101 ? -10.499 -16.785 -2.623 1.00 96.31 101 LYS A N 1
ATOM 745 C CA . LYS A 1 101 ? -9.156 -17.373 -2.764 1.00 96.31 101 LYS A CA 1
ATOM 746 C C . LYS A 1 101 ? -8.154 -16.852 -1.730 1.00 96.31 101 LYS A C 1
ATOM 748 O O . LYS A 1 101 ? -6.989 -17.251 -1.742 1.00 96.31 101 LYS A O 1
ATOM 753 N N . LEU A 1 102 ? -8.595 -15.970 -0.839 1.00 97.19 102 LEU A N 1
ATOM 754 C CA . LEU A 1 102 ? -7.799 -15.483 0.278 1.00 97.19 102 LEU A CA 1
ATOM 755 C C . LEU A 1 102 ? -7.842 -16.493 1.432 1.00 97.19 102 LEU A C 1
ATOM 757 O O . LEU A 1 102 ? -8.894 -16.720 2.026 1.00 97.19 102 LEU A O 1
ATOM 761 N N . ASN A 1 103 ? -6.687 -17.060 1.772 1.00 96.81 103 ASN A N 1
ATOM 762 C CA . ASN A 1 103 ? -6.483 -17.724 3.049 1.00 96.81 103 ASN A CA 1
ATOM 763 C C . ASN A 1 103 ? -6.230 -16.653 4.117 1.00 96.81 103 ASN A C 1
ATOM 765 O O . ASN A 1 103 ? -5.173 -16.013 4.136 1.00 96.81 103 ASN A O 1
ATOM 769 N N . ASP A 1 104 ? -7.235 -16.439 4.957 1.00 95.44 104 ASP A N 1
ATOM 770 C CA . ASP A 1 104 ? -7.218 -15.437 6.012 1.00 95.44 104 ASP A CA 1
ATOM 771 C C . ASP A 1 104 ? -6.530 -15.978 7.272 1.00 95.44 104 ASP A C 1
ATOM 773 O O . ASP A 1 104 ? -7.155 -16.602 8.128 1.00 95.44 104 ASP A O 1
ATOM 777 N N . ASP A 1 105 ? -5.228 -15.722 7.377 1.00 96.69 105 ASP A N 1
ATOM 778 C CA . ASP A 1 105 ? -4.389 -16.052 8.529 1.00 96.69 105 ASP A CA 1
ATOM 779 C C . ASP A 1 105 ? -4.050 -14.816 9.380 1.00 96.69 105 ASP A C 1
ATOM 781 O O . ASP A 1 105 ? -3.010 -14.757 10.043 1.00 96.69 105 ASP A O 1
ATOM 785 N N . ARG A 1 106 ? -4.916 -13.794 9.350 1.00 95.00 106 ARG A N 1
ATOM 786 C CA . ARG A 1 106 ? -4.736 -12.594 10.173 1.00 95.00 106 ARG A CA 1
ATOM 787 C C . ARG A 1 106 ? -4.745 -12.947 11.663 1.00 95.00 106 ARG A C 1
ATOM 789 O O . ARG A 1 106 ? -5.364 -13.914 12.104 1.00 95.00 106 ARG A O 1
ATOM 796 N N . GLN A 1 107 ? -4.073 -12.108 12.450 1.00 92.94 107 GLN A N 1
ATOM 797 C CA . GLN A 1 107 ? -4.013 -12.251 13.904 1.00 92.94 107 GLN A CA 1
ATOM 798 C C . GLN A 1 107 ? -5.415 -12.270 14.530 1.00 92.94 107 GLN A C 1
ATOM 800 O O . GLN A 1 107 ? -6.346 -11.617 14.048 1.00 92.94 107 GLN A O 1
ATOM 805 N N . HIS A 1 108 ? -5.553 -12.977 15.654 1.00 93.00 108 HIS A N 1
ATOM 806 C CA . HIS A 1 108 ? -6.775 -12.915 16.447 1.00 93.00 108 HIS A CA 1
ATOM 807 C C . HIS A 1 108 ? -7.030 -11.477 16.943 1.00 93.00 108 HIS A C 1
ATOM 809 O O . HIS A 1 108 ? -6.108 -10.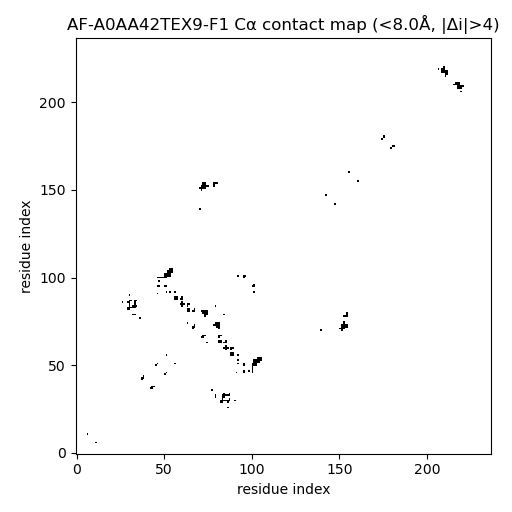672 17.085 1.00 93.00 108 HIS A O 1
ATOM 815 N N . LYS A 1 109 ? -8.301 -11.139 17.185 1.00 91.00 109 LYS A N 1
ATOM 816 C CA . LYS A 1 109 ? -8.730 -9.792 17.571 1.00 91.00 109 LYS A CA 1
ATOM 817 C C . LYS A 1 109 ? -8.058 -9.389 18.886 1.00 91.00 109 LYS A C 1
ATOM 819 O O . LYS A 1 109 ? -8.406 -9.906 19.941 1.00 91.00 109 LYS A O 1
ATOM 824 N N . GLY A 1 110 ? -7.121 -8.450 18.807 1.00 92.06 110 GLY A N 1
ATOM 825 C CA . GLY A 1 110 ? -6.522 -7.799 19.970 1.00 92.06 110 GLY A CA 1
ATOM 826 C C . GLY A 1 110 ? -7.262 -6.522 20.388 1.00 92.06 110 GLY A C 1
ATOM 827 O O . GLY A 1 110 ? -8.280 -6.141 19.810 1.00 92.06 110 GLY A O 1
ATOM 828 N N . GLY A 1 111 ? -6.697 -5.806 21.363 1.00 94.31 111 GLY A N 1
ATOM 829 C CA . GLY A 1 111 ? -7.206 -4.524 21.872 1.00 94.31 111 GLY A CA 1
ATOM 830 C C . GLY A 1 111 ? -6.741 -3.280 21.101 1.00 94.31 111 GLY A C 1
ATOM 831 O O . GLY A 1 111 ? -6.811 -2.181 21.645 1.00 94.31 111 GLY A O 1
ATOM 832 N N . TYR A 1 112 ? -6.256 -3.426 19.860 1.00 93.06 112 TYR A N 1
ATOM 833 C CA . TYR A 1 112 ? -5.560 -2.362 19.114 1.00 93.06 112 TYR A CA 1
ATOM 834 C C . TYR A 1 112 ? -6.316 -1.025 19.102 1.00 93.06 112 TYR A C 1
ATOM 836 O O . TYR A 1 112 ? -5.757 0.007 19.461 1.00 93.06 112 TYR A O 1
ATOM 844 N N . ARG A 1 113 ? -7.608 -1.029 18.743 1.00 93.38 113 ARG A N 1
ATOM 845 C CA . ARG A 1 113 ? -8.390 0.214 18.648 1.00 93.38 113 ARG A CA 1
ATOM 846 C C . ARG A 1 113 ? -8.589 0.887 20.010 1.00 93.38 113 ARG A C 1
ATOM 848 O O . ARG A 1 113 ? -8.557 2.109 20.073 1.00 93.38 113 ARG A O 1
ATOM 855 N N . ALA A 1 114 ? -8.781 0.103 21.072 1.00 94.75 114 ALA A N 1
ATOM 856 C CA . ALA A 1 114 ? -8.936 0.637 22.422 1.00 94.75 114 ALA A CA 1
ATOM 857 C C . ALA A 1 114 ? -7.649 1.343 22.875 1.00 94.75 114 ALA A C 1
ATOM 859 O O . ALA A 1 114 ? -7.708 2.499 23.284 1.00 94.75 114 ALA A O 1
ATOM 860 N N . LEU A 1 115 ? -6.495 0.697 22.683 1.00 96.00 115 LEU A N 1
ATOM 861 C CA . LEU A 1 115 ? -5.194 1.267 23.032 1.00 96.00 115 LEU A CA 1
ATOM 862 C C . LEU A 1 115 ? -4.880 2.536 22.225 1.00 96.00 115 LEU A C 1
ATOM 864 O O . LEU A 1 115 ? -4.454 3.535 22.790 1.00 96.00 115 LEU A O 1
ATOM 868 N N . ILE A 1 116 ? -5.118 2.537 20.908 1.00 96.31 116 ILE A N 1
ATOM 869 C CA . ILE A 1 116 ? -4.886 3.731 20.078 1.00 96.31 116 ILE A CA 1
ATOM 870 C C . ILE A 1 116 ? -5.756 4.905 20.536 1.00 96.31 116 ILE A C 1
ATOM 872 O O . ILE A 1 116 ? -5.268 6.033 20.603 1.00 96.31 116 ILE A O 1
ATOM 876 N N . ASN A 1 117 ? -7.022 4.662 20.876 1.00 95.69 117 ASN A N 1
ATOM 877 C CA . ASN A 1 117 ? -7.909 5.713 21.374 1.00 95.69 117 ASN A CA 1
ATOM 878 C C . ASN A 1 117 ? -7.418 6.281 22.714 1.00 95.69 117 ASN A C 1
ATOM 880 O O . ASN A 1 117 ? -7.413 7.498 22.887 1.00 95.69 117 ASN A O 1
ATOM 884 N N . GLU A 1 118 ? -6.963 5.422 23.628 1.00 95.88 118 GLU A N 1
ATOM 885 C CA . GLU A 1 118 ? -6.369 5.835 24.903 1.00 95.88 118 GLU A CA 1
ATOM 886 C C . GLU A 1 118 ? -5.110 6.694 24.685 1.00 95.88 118 GLU A C 1
ATOM 888 O O . GLU A 1 118 ? -5.028 7.824 25.169 1.00 95.88 118 GLU A O 1
ATOM 893 N N . LEU A 1 119 ? -4.165 6.212 23.870 1.00 96.50 119 LEU A N 1
ATOM 894 C CA . LEU A 1 119 ? -2.906 6.907 23.586 1.00 96.50 119 LEU A CA 1
ATOM 895 C C . LEU A 1 119 ? -3.108 8.229 22.835 1.00 96.50 119 LEU A C 1
ATOM 897 O O . LEU A 1 119 ? -2.351 9.178 23.040 1.00 96.50 119 LEU A O 1
ATOM 901 N N . THR A 1 120 ? -4.143 8.331 21.997 1.00 95.31 120 THR A N 1
ATOM 902 C CA . THR A 1 120 ? -4.468 9.569 21.267 1.00 95.31 120 THR A CA 1
ATOM 903 C C . THR A 1 120 ? -4.748 10.727 22.228 1.00 95.31 120 THR A C 1
ATOM 905 O O . THR A 1 120 ? -4.366 11.864 21.945 1.00 95.31 120 THR A O 1
ATOM 908 N N . GLY A 1 121 ? -5.316 10.450 23.408 1.00 92.62 121 GLY A N 1
ATOM 909 C CA . GLY A 1 121 ? -5.526 11.456 24.452 1.00 92.62 121 GLY A CA 1
ATOM 910 C C . GLY A 1 121 ? -4.225 12.101 24.949 1.00 92.62 121 GLY A C 1
ATOM 911 O O . GLY A 1 121 ? -4.210 13.274 25.323 1.00 92.62 121 GLY A O 1
ATOM 912 N N . HIS A 1 122 ? -3.095 11.389 24.888 1.00 95.00 122 HIS A N 1
ATOM 913 C CA . HIS A 1 122 ? -1.798 11.959 25.251 1.00 95.00 122 HIS A CA 1
ATOM 914 C C . HIS A 1 122 ? -1.272 12.979 24.239 1.00 95.00 122 HIS A C 1
ATOM 916 O O . HIS A 1 122 ? -0.493 13.844 24.632 1.00 95.00 122 HIS A O 1
ATOM 922 N N . VAL A 1 123 ? -1.699 12.934 22.972 1.00 95.50 123 VAL A N 1
ATOM 923 C CA . VAL A 1 123 ? -1.215 13.859 21.933 1.00 95.50 123 VAL A CA 1
ATOM 924 C C . VAL A 1 123 ? -1.554 15.308 22.286 1.00 95.50 123 VAL A C 1
ATOM 926 O O . VAL A 1 123 ? -0.684 16.170 22.194 1.00 95.50 123 VAL A O 1
ATOM 929 N N . GLY A 1 124 ? -2.788 15.577 22.727 1.00 92.19 124 GLY A N 1
ATOM 930 C CA . GLY A 1 124 ? -3.208 16.918 23.158 1.00 92.19 124 GLY A CA 1
ATOM 931 C C . GLY A 1 124 ? -2.410 17.402 24.368 1.00 92.19 124 GLY A C 1
ATOM 932 O O . GLY A 1 124 ? -1.772 18.450 24.311 1.00 92.19 124 GLY A O 1
ATOM 933 N N . ARG A 1 125 ? -2.330 16.566 25.411 1.00 96.12 125 ARG A N 1
ATOM 934 C CA . ARG A 1 125 ? -1.558 16.852 26.630 1.00 96.12 125 ARG A CA 1
ATOM 935 C C . ARG A 1 125 ? -0.085 17.166 26.342 1.00 96.12 125 ARG A C 1
ATOM 937 O O . ARG A 1 125 ? 0.473 18.078 26.941 1.00 96.12 125 ARG A O 1
ATOM 944 N N . LEU A 1 126 ? 0.566 16.403 25.458 1.00 96.50 126 LEU A N 1
ATOM 945 C CA . LEU A 1 126 ? 1.974 16.619 25.097 1.00 96.50 126 LEU A CA 1
ATOM 946 C C . LEU A 1 126 ? 2.170 17.901 24.282 1.00 96.50 126 LEU A C 1
ATOM 948 O O . LEU A 1 126 ? 3.153 18.606 24.499 1.00 96.50 126 LEU A O 1
ATOM 952 N N . LYS A 1 127 ? 1.234 18.223 23.379 1.00 94.69 127 LYS A N 1
ATOM 953 C CA . LYS A 1 127 ? 1.248 19.490 22.635 1.00 94.69 127 LYS A CA 1
ATOM 954 C C . LYS A 1 127 ? 1.109 20.694 23.566 1.00 94.69 127 LYS A C 1
ATOM 956 O O . LYS A 1 127 ? 1.839 21.658 23.392 1.00 94.69 127 LYS A O 1
ATOM 961 N N . GLU A 1 128 ? 0.229 20.625 24.564 1.00 95.75 128 GLU A N 1
ATOM 962 C CA . GLU A 1 128 ? 0.069 21.682 25.574 1.00 95.75 128 GLU A CA 1
ATOM 963 C C . GLU A 1 128 ? 1.315 21.827 26.458 1.00 95.75 128 GLU A C 1
ATOM 965 O O . GLU A 1 128 ? 1.805 22.932 26.668 1.00 95.75 128 GLU A O 1
ATOM 970 N N . MET A 1 129 ? 1.875 20.709 26.927 1.00 96.00 129 MET A N 1
ATOM 971 C CA . MET A 1 129 ? 3.067 20.686 27.786 1.00 96.00 129 MET A CA 1
ATOM 972 C C . MET A 1 129 ? 4.328 21.254 27.116 1.00 96.00 129 MET A C 1
ATOM 974 O O . MET A 1 129 ? 5.257 21.669 27.808 1.00 96.00 129 MET A O 1
ATOM 978 N N . HIS A 1 130 ? 4.402 21.214 25.787 1.00 95.38 130 HIS A N 1
ATOM 979 C CA . HIS A 1 130 ? 5.541 21.706 25.008 1.00 95.38 130 HIS A CA 1
ATOM 980 C C . HIS A 1 130 ? 5.148 22.836 24.052 1.00 95.38 130 HIS A C 1
ATOM 982 O O . HIS A 1 130 ? 5.827 23.046 23.049 1.00 95.38 130 HIS A O 1
ATOM 988 N N . ALA A 1 131 ? 4.062 23.556 24.347 1.00 94.81 131 ALA A N 1
ATOM 989 C CA . ALA A 1 131 ? 3.559 24.639 23.502 1.00 94.81 131 ALA A CA 1
ATOM 990 C C . ALA A 1 131 ? 4.559 25.801 23.343 1.00 94.81 131 ALA A C 1
ATOM 992 O O . ALA A 1 131 ? 4.503 26.540 22.365 1.00 94.81 131 ALA A O 1
ATOM 993 N N . ASP A 1 132 ? 5.484 25.950 24.290 1.00 95.69 132 ASP A N 1
ATOM 994 C CA . ASP A 1 132 ? 6.569 26.929 24.298 1.00 95.69 132 ASP A CA 1
ATOM 995 C C . ASP A 1 132 ? 7.771 26.528 23.420 1.00 95.69 132 ASP A C 1
ATOM 997 O O . ASP A 1 132 ? 8.638 27.358 23.140 1.00 95.69 132 ASP A O 1
ATOM 1001 N N . LYS A 1 133 ? 7.844 25.269 22.967 1.00 94.44 133 LYS A N 1
ATOM 1002 C CA . LYS A 1 133 ? 8.977 24.739 22.199 1.00 94.44 133 LYS A CA 1
ATOM 1003 C C . LYS A 1 133 ? 8.675 24.721 20.702 1.00 94.44 133 LYS A C 1
ATOM 1005 O O . LYS A 1 133 ? 7.656 24.192 20.271 1.00 94.44 133 LYS A O 1
ATOM 1010 N N . ALA A 1 134 ? 9.627 25.191 19.897 1.00 91.81 134 ALA A N 1
ATOM 1011 C CA . ALA A 1 134 ? 9.568 25.142 18.433 1.00 91.81 134 ALA A CA 1
ATOM 1012 C C . ALA A 1 134 ? 10.794 24.408 17.848 1.00 91.81 134 ALA A C 1
ATOM 1014 O O . ALA A 1 134 ? 11.691 25.045 17.290 1.00 91.81 134 ALA A O 1
ATOM 1015 N N . PRO A 1 135 ? 10.898 23.075 18.018 1.00 94.44 135 PRO A N 1
ATOM 1016 C CA . PRO A 1 135 ? 11.999 22.308 17.442 1.00 94.44 135 PRO A CA 1
ATOM 1017 C C . PRO A 1 135 ? 11.918 22.276 15.906 1.00 94.44 135 PRO A C 1
ATOM 1019 O O . PRO A 1 135 ? 10.832 22.248 15.331 1.00 94.44 135 PRO A O 1
ATOM 1022 N N . LYS A 1 136 ? 13.074 22.222 15.231 1.00 93.69 136 LYS A N 1
ATOM 1023 C CA . LYS A 1 136 ? 13.138 21.986 13.780 1.00 93.69 136 LYS A CA 1
ATOM 1024 C C . LYS A 1 136 ? 12.730 20.539 13.472 1.00 93.69 136 LYS A C 1
ATOM 1026 O O . LYS A 1 136 ? 13.300 19.607 14.037 1.00 93.69 136 LYS A O 1
ATOM 1031 N N . HIS A 1 137 ? 11.785 20.355 12.551 1.00 91.44 137 HIS A N 1
ATOM 1032 C CA . HIS A 1 137 ? 11.438 19.047 11.993 1.00 91.44 137 HIS A CA 1
ATOM 1033 C C . HIS A 1 137 ? 12.252 18.802 10.724 1.00 91.44 137 HIS A C 1
ATOM 1035 O O . HIS A 1 137 ? 12.186 19.600 9.794 1.00 91.44 137 HIS A O 1
ATOM 1041 N N . PHE A 1 138 ? 13.029 17.722 10.711 1.00 91.88 138 PHE A N 1
ATOM 1042 C CA . PHE A 1 138 ? 13.867 17.357 9.573 1.00 91.88 138 PHE A CA 1
ATOM 1043 C C . PHE A 1 138 ? 13.073 16.524 8.571 1.00 91.88 138 PHE A C 1
ATOM 1045 O O . PHE A 1 138 ? 12.283 15.660 8.952 1.00 91.88 138 PHE A O 1
ATOM 1052 N N . THR A 1 139 ? 13.299 16.792 7.293 1.00 89.69 139 THR A N 1
ATOM 1053 C CA . THR A 1 139 ? 12.690 16.079 6.169 1.00 89.69 139 THR A CA 1
ATOM 1054 C C . THR A 1 139 ? 13.764 15.650 5.175 1.00 89.69 139 THR A C 1
ATOM 1056 O O . THR A 1 139 ? 14.928 16.027 5.309 1.00 89.69 139 THR A O 1
ATOM 1059 N N . ILE A 1 140 ? 13.379 14.910 4.132 1.00 84.56 140 ILE A N 1
ATOM 1060 C CA . ILE A 1 140 ? 14.295 14.546 3.041 1.00 84.56 140 ILE A CA 1
ATOM 1061 C C . ILE A 1 140 ? 14.972 15.773 2.395 1.00 84.56 140 ILE A C 1
ATOM 1063 O O . ILE A 1 140 ? 16.088 15.661 1.904 1.00 84.56 140 ILE A O 1
ATOM 1067 N N . ALA A 1 141 ? 14.354 16.961 2.461 1.00 84.81 141 ALA A N 1
ATOM 1068 C CA . ALA A 1 141 ? 14.932 18.208 1.955 1.00 84.81 141 ALA A CA 1
ATOM 1069 C C . ALA A 1 141 ? 16.108 18.742 2.799 1.00 84.81 141 ALA A C 1
ATOM 1071 O O . ALA A 1 141 ? 16.878 19.568 2.317 1.00 84.81 141 ALA A O 1
ATOM 1072 N N . ASP A 1 142 ? 16.252 18.292 4.048 1.00 86.50 142 ASP A N 1
ATOM 1073 C CA . ASP A 1 142 ? 17.355 18.676 4.937 1.00 86.50 142 ASP A CA 1
ATOM 1074 C C . ASP A 1 142 ? 18.574 17.748 4.810 1.00 86.50 142 ASP A C 1
ATOM 1076 O O . ASP A 1 142 ? 19.610 18.000 5.432 1.00 86.50 142 ASP A O 1
ATOM 1080 N N . MET A 1 143 ? 18.458 16.663 4.037 1.00 77.44 143 MET A N 1
ATOM 1081 C CA . MET A 1 143 ? 19.543 15.709 3.833 1.00 77.44 143 MET A CA 1
ATOM 1082 C C . MET A 1 143 ? 20.611 16.307 2.906 1.00 77.44 143 MET A C 1
ATOM 1084 O O . MET A 1 143 ? 20.277 16.815 1.833 1.00 77.44 143 MET A O 1
ATOM 1088 N N . PRO A 1 144 ? 21.907 16.236 3.264 1.00 72.06 144 PRO A N 1
ATOM 1089 C CA . PRO A 1 144 ? 22.968 16.683 2.372 1.00 72.06 144 PRO A CA 1
ATOM 1090 C C . PRO A 1 144 ? 22.996 15.814 1.107 1.00 72.06 144 PRO A C 1
ATOM 1092 O O . PRO A 1 144 ? 22.948 14.584 1.196 1.00 72.06 144 PRO A O 1
ATOM 1095 N N . GLU A 1 145 ? 23.140 16.451 -0.063 1.00 60.00 145 GLU A N 1
ATOM 1096 C CA . GLU A 1 145 ? 23.147 15.809 -1.396 1.00 60.00 145 GLU A CA 1
ATOM 1097 C C . GLU A 1 145 ? 24.097 14.587 -1.460 1.00 60.00 145 GLU A C 1
ATOM 1099 O O . GLU A 1 145 ? 23.811 13.597 -2.130 1.00 60.00 145 GLU A O 1
ATOM 1104 N N . ALA A 1 146 ? 25.187 14.610 -0.682 1.00 54.69 146 ALA A N 1
ATOM 1105 C CA . ALA A 1 146 ? 26.211 13.566 -0.624 1.00 54.69 146 ALA A CA 1
ATOM 1106 C C . ALA A 1 146 ? 25.802 12.257 0.090 1.00 54.69 146 ALA A C 1
ATOM 1108 O O . ALA A 1 146 ? 26.439 11.229 -0.144 1.00 54.69 146 ALA A O 1
ATOM 1109 N N . PHE A 1 147 ? 24.779 12.266 0.957 1.00 50.25 147 PHE A N 1
ATOM 1110 C CA . PHE A 1 147 ? 24.366 11.079 1.728 1.00 50.25 147 PHE A CA 1
ATOM 1111 C C . PHE A 1 147 ? 23.165 10.345 1.097 1.00 50.25 147 PHE A C 1
ATOM 1113 O O . PHE A 1 147 ? 23.013 9.144 1.291 1.00 50.25 147 PHE A O 1
ATOM 1120 N N . GLY A 1 148 ? 22.333 11.041 0.307 1.00 45.97 148 GLY A N 1
ATOM 1121 C CA . GLY A 1 148 ? 21.078 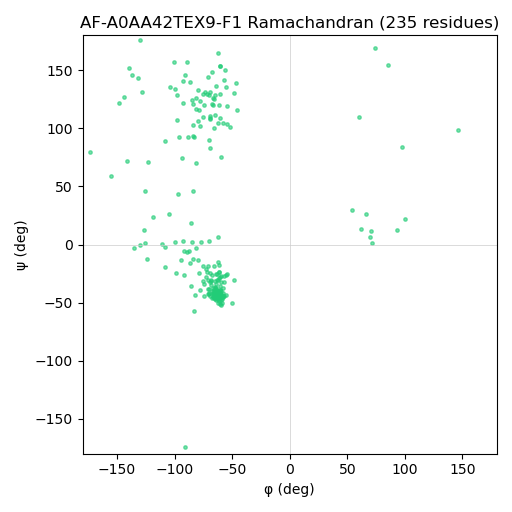10.504 -0.255 1.00 45.97 148 GLY A CA 1
ATOM 1122 C C . GLY A 1 148 ? 21.161 9.913 -1.672 1.00 45.97 148 GLY A C 1
ATOM 1123 O O . GLY A 1 148 ? 20.240 9.223 -2.105 1.00 45.97 148 GLY A O 1
ATOM 1124 N N . GLN A 1 149 ? 22.253 10.147 -2.405 1.00 47.72 149 GLN A N 1
ATOM 1125 C CA . GLN A 1 149 ? 22.415 9.656 -3.785 1.00 47.72 149 GLN A CA 1
ATOM 1126 C C . GLN A 1 149 ? 23.003 8.247 -3.901 1.00 47.72 149 GLN A C 1
ATOM 1128 O O . GLN A 1 149 ? 23.094 7.715 -5.004 1.00 47.72 149 GLN A O 1
ATOM 1133 N N . GLN A 1 150 ? 23.426 7.631 -2.797 1.00 48.78 150 GLN A N 1
ATOM 1134 C CA . GLN A 1 150 ? 24.138 6.353 -2.873 1.00 48.78 150 GLN A CA 1
ATOM 1135 C C . GLN A 1 150 ? 23.190 5.160 -3.086 1.00 48.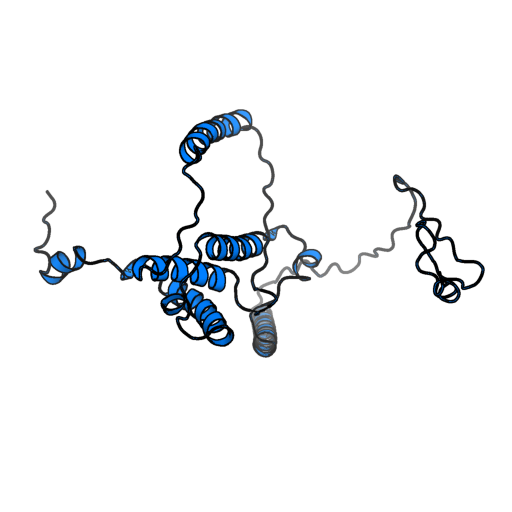78 150 GLN A C 1
ATOM 1137 O O . GLN A 1 150 ? 23.616 4.173 -3.678 1.00 48.78 150 GLN A O 1
ATOM 1142 N N . ASN A 1 151 ? 21.908 5.276 -2.699 1.00 49.28 151 ASN A N 1
ATOM 1143 C CA . ASN A 1 151 ? 20.957 4.151 -2.703 1.00 49.28 151 ASN A CA 1
ATOM 1144 C C . ASN A 1 151 ? 19.609 4.435 -3.395 1.00 49.28 151 ASN A C 1
ATOM 1146 O O . ASN A 1 151 ? 18.769 3.545 -3.464 1.00 49.28 151 ASN A O 1
ATOM 1150 N N . THR A 1 152 ? 19.367 5.637 -3.927 1.00 54.81 152 THR A N 1
ATOM 1151 C CA . THR A 1 152 ? 18.131 5.922 -4.672 1.00 54.81 152 THR A CA 1
ATOM 1152 C C . THR A 1 152 ? 18.288 5.460 -6.116 1.00 54.81 152 THR A C 1
ATOM 1154 O O . THR A 1 152 ? 18.804 6.171 -6.980 1.00 54.81 152 THR A O 1
ATOM 1157 N N . ILE A 1 153 ? 17.877 4.223 -6.391 1.00 60.34 153 ILE A N 1
ATOM 1158 C CA . ILE A 1 153 ? 17.795 3.729 -7.765 1.00 60.34 153 ILE A CA 1
ATOM 1159 C C . ILE A 1 153 ? 16.726 4.553 -8.489 1.00 60.34 153 ILE A C 1
ATOM 1161 O O . ILE A 1 153 ? 15.541 4.482 -8.181 1.00 60.34 153 ILE A O 1
ATOM 1165 N N . ASP A 1 154 ? 17.164 5.377 -9.438 1.00 65.25 154 ASP A N 1
ATOM 1166 C CA . ASP A 1 154 ? 16.281 6.108 -10.346 1.00 65.25 154 ASP A CA 1
ATOM 1167 C C . ASP A 1 154 ? 15.558 5.102 -11.260 1.00 65.25 154 ASP A C 1
ATOM 1169 O O . ASP A 1 154 ? 16.221 4.364 -11.999 1.00 65.25 154 ASP A O 1
ATOM 1173 N N . CYS A 1 155 ? 14.218 5.074 -11.220 1.00 69.00 155 CYS A N 1
ATOM 1174 C CA . CYS A 1 155 ? 13.382 4.216 -12.077 1.00 69.00 155 CYS A CA 1
ATOM 1175 C C . CYS A 1 155 ? 13.525 4.529 -13.568 1.00 69.00 155 CYS A C 1
ATOM 1177 O O . CYS A 1 155 ? 13.099 3.733 -14.405 1.00 69.00 155 CYS A O 1
ATOM 1179 N N . ARG A 1 156 ? 14.103 5.681 -13.921 1.00 67.38 156 ARG A N 1
ATOM 1180 C CA . ARG A 1 156 ? 14.321 6.068 -15.311 1.00 67.38 156 ARG A CA 1
ATOM 1181 C C . ARG A 1 156 ? 15.420 5.231 -15.956 1.00 67.38 156 ARG A C 1
ATOM 1183 O O . ARG A 1 156 ? 16.461 4.912 -15.356 1.00 67.38 156 ARG A O 1
ATOM 1190 N N . THR A 1 157 ? 15.242 4.930 -17.239 1.00 67.50 157 THR A N 1
ATOM 1191 C CA . THR A 1 157 ? 16.284 4.252 -18.014 1.00 67.50 157 THR A CA 1
ATOM 1192 C C . THR A 1 157 ? 17.548 5.116 -18.102 1.00 67.50 157 THR A C 1
ATOM 1194 O O . THR A 1 157 ? 17.553 6.312 -17.786 1.00 67.50 157 THR A O 1
ATOM 1197 N N . LYS A 1 158 ? 18.677 4.519 -18.501 1.00 65.25 158 LYS A N 1
ATOM 1198 C CA . LYS A 1 158 ? 19.929 5.276 -18.686 1.00 65.25 158 LYS A CA 1
ATOM 1199 C C . LYS A 1 158 ? 19.760 6.368 -19.748 1.00 65.25 158 LYS A C 1
ATOM 1201 O O . LYS A 1 158 ? 20.297 7.462 -19.603 1.00 65.25 158 LYS A O 1
ATOM 1206 N N . GLU A 1 159 ? 18.974 6.081 -20.777 1.00 63.62 159 GLU A N 1
ATOM 1207 C CA . GLU A 1 159 ? 18.650 6.984 -21.877 1.00 63.62 159 GLU A CA 1
ATOM 1208 C C . GLU A 1 159 ? 17.737 8.125 -21.409 1.00 63.62 159 GLU A C 1
ATOM 1210 O O . GLU A 1 159 ? 17.973 9.283 -21.752 1.00 63.62 159 GLU A O 1
ATOM 1215 N N . GLU A 1 160 ? 16.738 7.831 -20.574 1.00 66.56 160 GLU A N 1
ATOM 1216 C CA . GLU A 1 160 ? 15.853 8.843 -19.983 1.00 66.56 160 GLU A CA 1
ATOM 1217 C C . GLU A 1 160 ? 16.606 9.782 -19.032 1.00 66.56 160 GLU A C 1
ATOM 1219 O O . GLU A 1 160 ? 16.385 10.995 -19.064 1.00 66.56 160 GLU A O 1
ATOM 1224 N N . ARG A 1 161 ? 17.551 9.242 -18.250 1.00 62.97 161 ARG A N 1
ATOM 1225 C CA . ARG A 1 161 ? 18.478 10.030 -17.423 1.00 62.97 161 ARG A CA 1
ATOM 1226 C C . ARG A 1 161 ? 19.348 10.955 -18.271 1.00 62.97 161 ARG A C 1
ATOM 1228 O O . ARG A 1 161 ? 19.447 12.145 -17.978 1.00 62.97 161 ARG A O 1
ATOM 1235 N N . ALA A 1 162 ? 19.936 10.439 -19.350 1.00 62.50 162 ALA A N 1
ATOM 1236 C CA . ALA A 1 162 ? 20.752 11.234 -20.267 1.00 62.50 162 ALA A CA 1
ATOM 1237 C C . ALA A 1 162 ? 19.937 12.340 -20.966 1.00 62.50 162 ALA A C 1
ATOM 1239 O O . ALA A 1 162 ? 20.410 13.470 -21.109 1.00 62.50 162 ALA A O 1
ATOM 1240 N N . ALA A 1 163 ? 18.694 12.045 -21.356 1.00 66.31 163 ALA A N 1
ATOM 1241 C CA . ALA A 1 163 ? 17.795 13.013 -21.976 1.00 66.31 163 ALA A CA 1
ATOM 1242 C C . ALA A 1 163 ? 17.348 14.119 -21.003 1.00 66.31 163 ALA A C 1
ATOM 1244 O O . ALA A 1 163 ? 17.182 15.267 -21.418 1.00 66.31 163 ALA A O 1
ATOM 1245 N N . ASP A 1 164 ? 17.161 13.799 -19.720 1.00 63.34 164 ASP A N 1
ATOM 1246 C CA . ASP A 1 164 ? 16.814 14.783 -18.694 1.00 63.34 164 ASP A CA 1
ATOM 1247 C C . ASP A 1 164 ? 17.978 15.729 -18.386 1.00 63.34 164 ASP A C 1
ATOM 1249 O O . ASP A 1 164 ? 17.785 16.941 -18.366 1.00 63.34 164 ASP A O 1
ATOM 1253 N N . ILE A 1 165 ? 19.204 15.204 -18.281 1.00 60.56 165 ILE A N 1
ATOM 1254 C CA . ILE A 1 165 ? 20.420 16.028 -18.183 1.00 60.56 165 ILE A CA 1
ATOM 1255 C C . ILE A 1 165 ? 20.519 16.969 -19.393 1.00 60.56 165 ILE A C 1
ATOM 1257 O O . ILE A 1 165 ? 20.753 18.166 -19.234 1.00 60.56 165 ILE A O 1
ATOM 1261 N N . GLY A 1 166 ? 20.265 16.462 -20.605 1.00 61.22 166 GLY A N 1
ATOM 1262 C CA . GLY A 1 166 ? 20.235 17.279 -21.821 1.00 61.22 166 GLY A CA 1
ATOM 1263 C C . GLY A 1 166 ? 19.182 18.396 -21.785 1.00 61.22 166 GLY A C 1
ATOM 1264 O O . GLY A 1 166 ? 19.466 19.521 -22.198 1.00 61.22 166 GLY A O 1
ATOM 1265 N N . ARG A 1 167 ? 17.984 18.123 -21.248 1.00 57.09 167 ARG A N 1
ATOM 1266 C CA . ARG A 1 167 ? 16.922 19.130 -21.066 1.00 57.09 167 ARG A CA 1
ATOM 1267 C C . ARG A 1 167 ? 17.268 20.159 -19.995 1.00 57.09 167 ARG A C 1
ATOM 1269 O O . ARG A 1 167 ? 17.107 21.347 -20.249 1.00 57.09 167 ARG A O 1
ATOM 1276 N N . GLN A 1 168 ? 17.786 19.732 -18.847 1.00 56.94 168 GLN A N 1
ATOM 1277 C CA . GLN A 1 168 ? 18.196 20.625 -17.762 1.00 56.94 168 GLN A CA 1
ATOM 1278 C C . GLN A 1 168 ? 19.337 21.554 -18.192 1.00 56.94 168 GLN A C 1
ATOM 1280 O O . GLN A 1 168 ? 19.300 22.746 -17.893 1.00 56.94 168 GLN A O 1
ATOM 1285 N N . LEU A 1 169 ? 20.310 21.047 -18.958 1.00 57.69 169 LEU A N 1
ATOM 1286 C CA . LEU A 1 169 ? 21.367 21.864 -19.556 1.00 57.69 169 LEU A CA 1
ATOM 1287 C C . LEU A 1 169 ? 20.798 22.861 -20.575 1.00 57.69 169 LEU A C 1
ATOM 1289 O O . LEU A 1 169 ? 21.149 24.038 -20.539 1.00 57.69 169 LEU A O 1
ATOM 1293 N N . ALA A 1 170 ? 19.876 22.434 -21.443 1.00 55.78 170 ALA A N 1
ATOM 1294 C CA . ALA A 1 170 ? 19.222 23.325 -22.403 1.00 55.78 170 ALA A CA 1
ATOM 1295 C C . ALA A 1 170 ? 18.364 24.410 -21.721 1.00 55.78 170 ALA A C 1
ATOM 1297 O O . ALA A 1 170 ? 18.349 25.559 -22.164 1.00 55.78 170 ALA A O 1
ATOM 1298 N N . ASP A 1 171 ? 17.677 24.079 -20.628 1.00 49.41 171 ASP A N 1
ATOM 1299 C CA . ASP A 1 171 ? 16.880 25.023 -19.842 1.00 49.41 171 ASP A CA 1
ATOM 1300 C C . ASP A 1 171 ? 17.748 25.958 -18.995 1.00 49.41 171 ASP A C 1
ATOM 1302 O O . ASP A 1 171 ? 17.422 27.138 -18.866 1.00 49.41 171 ASP A O 1
ATOM 1306 N N . GLY A 1 172 ? 18.889 25.480 -18.495 1.00 50.97 172 GLY A N 1
ATOM 1307 C CA . GLY A 1 172 ? 19.924 26.307 -17.873 1.00 50.97 172 GLY A CA 1
ATOM 1308 C C . GLY A 1 172 ? 20.505 27.328 -18.853 1.00 50.97 172 GLY A C 1
ATOM 1309 O O . GLY A 1 172 ? 20.593 28.510 -18.527 1.00 50.97 172 GLY A O 1
ATOM 1310 N N . VAL A 1 173 ? 20.800 26.908 -20.088 1.00 55.12 173 VAL A N 1
ATOM 1311 C CA . VAL A 1 173 ? 21.258 27.799 -21.169 1.00 55.12 173 VAL A CA 1
ATOM 1312 C C . VAL A 1 173 ? 20.173 28.814 -21.554 1.00 55.12 173 VAL A C 1
ATOM 1314 O O . VAL A 1 173 ? 20.472 29.996 -21.719 1.00 55.12 173 VAL A O 1
ATOM 1317 N N . ARG A 1 174 ? 18.898 28.405 -21.632 1.00 49.75 174 ARG A N 1
ATOM 1318 C CA . ARG A 1 174 ? 17.769 29.325 -21.878 1.00 49.75 174 ARG A CA 1
ATOM 1319 C C . ARG A 1 174 ? 17.573 30.339 -20.748 1.00 49.75 174 ARG A C 1
ATOM 1321 O O . ARG A 1 174 ? 17.336 31.513 -21.025 1.00 49.75 174 ARG A O 1
ATOM 1328 N N . ARG A 1 175 ? 17.707 29.919 -19.486 1.00 48.09 175 ARG A N 1
ATOM 1329 C CA . ARG A 1 175 ? 17.635 30.814 -18.318 1.00 48.09 175 ARG A CA 1
ATOM 1330 C C . ARG A 1 175 ? 18.797 31.806 -18.292 1.00 48.09 175 ARG A C 1
ATOM 1332 O O . ARG A 1 175 ? 18.546 32.997 -18.120 1.00 48.09 175 ARG A O 1
ATOM 1339 N N . ALA A 1 176 ? 20.019 31.352 -18.570 1.00 48.88 176 ALA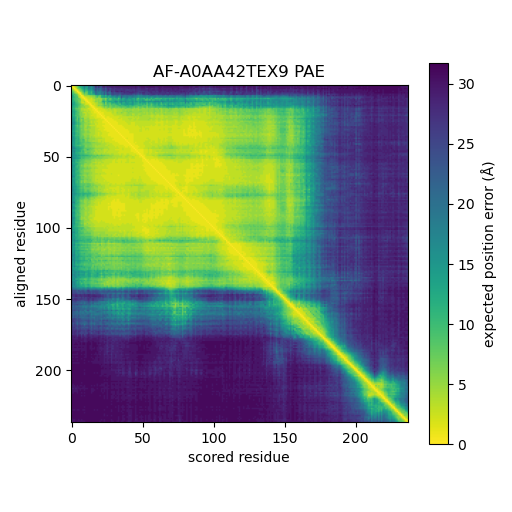 A N 1
ATOM 1340 C CA . ALA A 1 176 ? 21.193 32.215 -18.701 1.00 48.88 176 ALA A CA 1
ATOM 1341 C C . ALA A 1 176 ? 21.038 33.248 -19.835 1.00 48.88 176 ALA A C 1
ATOM 1343 O O . ALA A 1 176 ? 21.383 34.414 -19.657 1.00 48.88 176 ALA A O 1
ATOM 1344 N N . ALA A 1 177 ? 20.443 32.860 -20.968 1.00 49.38 177 ALA A N 1
ATOM 1345 C CA . ALA A 1 177 ? 20.147 33.769 -22.080 1.00 49.38 177 ALA A CA 1
ATOM 1346 C C . ALA A 1 177 ? 19.037 34.797 -21.767 1.00 49.38 177 ALA A C 1
ATOM 1348 O O . ALA A 1 177 ? 19.012 35.869 -22.366 1.00 49.38 177 ALA A O 1
ATOM 1349 N N . SER A 1 178 ? 18.135 34.501 -20.824 1.00 44.75 178 SER A N 1
ATOM 1350 C CA . SER A 1 178 ? 17.036 35.394 -20.411 1.00 44.75 178 SER A CA 1
ATOM 1351 C C . SER A 1 178 ? 17.406 36.445 -19.350 1.00 44.75 178 SER A C 1
ATOM 1353 O O . SER A 1 178 ? 16.539 37.202 -18.921 1.00 44.75 178 SER A O 1
ATOM 1355 N N . GLY A 1 179 ? 18.671 36.514 -18.914 1.00 44.28 179 GLY A N 1
ATOM 1356 C CA . GLY A 1 179 ? 19.144 37.533 -17.965 1.00 44.28 179 GLY A CA 1
ATOM 1357 C C . GLY A 1 179 ? 18.625 37.384 -16.527 1.00 44.28 179 GLY A C 1
ATOM 1358 O O . GLY A 1 179 ? 18.810 38.289 -15.714 1.00 44.28 179 GLY A O 1
ATOM 1359 N N . ALA A 1 180 ? 18.001 36.257 -16.177 1.00 40.78 180 ALA A N 1
ATOM 1360 C CA . ALA A 1 180 ? 17.645 35.962 -14.795 1.00 40.78 180 ALA A CA 1
ATOM 1361 C C . ALA A 1 180 ? 18.907 35.542 -14.024 1.00 40.78 180 ALA A C 1
ATOM 1363 O O . ALA A 1 180 ? 19.460 34.466 -14.258 1.00 40.78 180 ALA A O 1
ATOM 1364 N N . VAL A 1 181 ? 19.369 36.406 -13.113 1.00 37.78 181 VAL A N 1
ATOM 1365 C CA . VAL A 1 181 ? 20.489 36.128 -12.204 1.00 37.78 181 VAL A CA 1
ATOM 1366 C C . VAL A 1 181 ? 20.159 34.879 -11.389 1.00 37.78 181 VAL A C 1
ATOM 1368 O O . VAL A 1 181 ? 19.346 34.902 -10.466 1.00 37.78 181 VAL A O 1
ATOM 1371 N N . CYS A 1 182 ? 20.791 33.771 -11.757 1.00 37.16 182 CYS A N 1
ATOM 1372 C CA . CYS A 1 182 ? 20.841 32.572 -10.944 1.00 37.16 182 CYS A CA 1
ATOM 1373 C C . CYS A 1 182 ? 21.886 32.853 -9.862 1.00 37.16 182 CYS A C 1
ATOM 1375 O O . CYS A 1 182 ? 23.079 32.836 -10.152 1.00 37.16 182 CYS A O 1
ATOM 1377 N N . ASN A 1 183 ? 21.461 33.167 -8.637 1.00 38.25 183 ASN A N 1
ATOM 1378 C CA . ASN A 1 183 ? 22.372 33.116 -7.496 1.00 38.25 183 ASN A CA 1
ATOM 1379 C C . ASN A 1 183 ? 22.667 31.633 -7.233 1.00 38.25 183 ASN A C 1
ATOM 1381 O O . ASN A 1 183 ? 21.912 30.957 -6.538 1.00 38.25 183 ASN A O 1
ATOM 1385 N N . ASP A 1 184 ? 23.711 31.117 -7.876 1.00 38.75 184 ASP A N 1
ATOM 1386 C CA . ASP A 1 184 ? 24.257 29.791 -7.616 1.00 38.75 184 ASP A CA 1
ATOM 1387 C C . ASP A 1 184 ? 25.132 29.863 -6.349 1.00 38.75 184 ASP A C 1
ATOM 1389 O O . ASP A 1 184 ? 26.149 30.560 -6.351 1.00 38.75 184 ASP A O 1
ATOM 1393 N N . PRO A 1 185 ? 24.780 29.176 -5.248 1.00 40.53 185 PRO A N 1
ATOM 1394 C CA . PRO A 1 185 ? 25.617 29.144 -4.053 1.00 40.53 185 PRO A CA 1
ATOM 1395 C C . PRO A 1 185 ? 26.920 28.334 -4.225 1.00 40.53 185 PRO A C 1
ATOM 1397 O O . PRO A 1 185 ? 27.671 28.202 -3.260 1.00 40.53 185 PRO A O 1
ATOM 1400 N N . ARG A 1 186 ? 27.227 27.788 -5.415 1.00 40.34 186 ARG A N 1
ATOM 1401 C CA . ARG A 1 186 ? 28.408 26.936 -5.660 1.00 40.34 186 ARG A CA 1
ATOM 1402 C C . ARG A 1 186 ? 29.670 27.657 -6.157 1.00 40.34 186 ARG A C 1
ATOM 1404 O O . ARG A 1 186 ? 30.685 26.996 -6.360 1.00 40.34 186 ARG A O 1
ATOM 1411 N N . THR A 1 187 ? 29.686 28.984 -6.290 1.00 38.88 187 THR A N 1
ATOM 1412 C CA . THR A 1 187 ? 30.928 29.737 -6.572 1.00 38.88 187 THR A CA 1
ATOM 1413 C C . THR A 1 187 ? 31.392 30.539 -5.365 1.00 38.88 187 THR A C 1
ATOM 1415 O O . THR A 1 187 ? 31.070 31.717 -5.228 1.00 38.88 187 THR A O 1
ATOM 1418 N N . VAL A 1 188 ? 32.213 29.923 -4.514 1.00 37.53 188 VAL A N 1
ATOM 1419 C CA . VAL A 1 188 ? 33.086 30.669 -3.598 1.00 37.53 188 VAL A CA 1
ATOM 1420 C C . VAL A 1 188 ? 34.457 30.760 -4.261 1.00 37.53 188 VAL A C 1
ATOM 1422 O O . VAL A 1 188 ? 35.279 29.852 -4.168 1.00 37.53 188 VAL A O 1
ATOM 1425 N N . VAL A 1 189 ? 34.690 31.846 -4.996 1.00 37.06 189 VAL A N 1
ATOM 1426 C CA . VAL A 1 189 ? 36.024 32.182 -5.503 1.00 37.06 189 VAL A CA 1
ATOM 1427 C C . VAL A 1 189 ? 36.847 32.702 -4.324 1.00 37.06 189 VAL A C 1
ATOM 1429 O O . VAL A 1 189 ? 36.485 33.710 -3.724 1.00 37.06 189 VAL A O 1
ATOM 1432 N N . GLY A 1 190 ? 37.956 32.031 -4.006 1.00 41.19 190 GLY A N 1
ATOM 1433 C CA . GLY A 1 190 ? 38.997 32.586 -3.133 1.00 41.19 190 GLY A CA 1
ATOM 1434 C C . GLY A 1 190 ? 39.016 32.143 -1.666 1.00 41.19 190 GLY A C 1
ATOM 1435 O O . GLY A 1 190 ? 39.616 32.853 -0.864 1.00 41.19 190 GLY A O 1
ATOM 1436 N N . LEU A 1 191 ? 38.433 30.996 -1.293 1.00 35.88 191 LEU A N 1
ATOM 1437 C CA . LEU A 1 191 ? 38.712 30.388 0.019 1.00 35.88 191 LEU A CA 1
ATOM 1438 C C . LEU A 1 191 ? 39.764 29.276 -0.105 1.00 35.88 191 LEU A C 1
ATOM 1440 O O . LEU A 1 191 ? 39.481 28.193 -0.612 1.00 35.88 191 LEU A O 1
ATOM 1444 N N . ASP A 1 192 ? 40.975 29.553 0.377 1.00 37.91 192 ASP A N 1
ATOM 1445 C CA . ASP A 1 192 ? 41.980 28.532 0.680 1.00 37.91 192 ASP A CA 1
ATOM 1446 C C . ASP A 1 192 ? 41.503 27.728 1.901 1.00 37.91 192 ASP A C 1
ATOM 1448 O O . ASP A 1 192 ? 41.414 28.254 3.010 1.00 37.91 192 ASP A O 1
ATOM 1452 N N . VAL A 1 193 ? 41.138 26.462 1.686 1.00 43.75 193 VAL A N 1
ATOM 1453 C CA . VAL A 1 193 ? 40.755 25.514 2.746 1.00 43.75 193 VAL A CA 1
ATOM 1454 C C . VAL A 1 193 ? 41.929 24.622 3.141 1.00 43.75 193 VAL A C 1
ATOM 1456 O O . VAL A 1 193 ? 41.786 23.418 3.335 1.00 43.75 193 VAL A O 1
ATOM 1459 N N . SER A 1 194 ? 43.108 25.212 3.289 1.00 37.94 194 SER A N 1
ATOM 1460 C CA . SER A 1 194 ? 44.210 24.590 4.014 1.00 37.94 194 SER A CA 1
ATOM 1461 C C . SER A 1 194 ? 44.085 24.963 5.492 1.00 37.94 194 SER A C 1
ATOM 1463 O O . SER A 1 194 ? 44.586 26.004 5.910 1.00 37.94 194 SER A O 1
ATOM 1465 N N . PHE A 1 195 ? 43.414 24.136 6.304 1.00 27.56 195 PHE A N 1
ATOM 1466 C CA . PHE A 1 195 ? 43.479 24.278 7.765 1.00 27.56 195 PHE A CA 1
ATOM 1467 C C . PHE A 1 195 ? 44.388 23.214 8.399 1.00 27.56 195 PHE A C 1
ATOM 1469 O O . PHE A 1 195 ? 44.308 22.042 8.022 1.00 27.56 195 PHE A O 1
ATOM 1476 N N . PRO A 1 196 ? 45.257 23.600 9.358 1.00 34.88 196 PRO A N 1
ATOM 1477 C CA . PRO A 1 196 ? 46.261 22.723 9.944 1.00 34.88 196 PRO A CA 1
ATOM 1478 C C . PRO A 1 196 ? 45.601 21.746 10.916 1.00 34.88 196 PRO A C 1
ATOM 1480 O O . PRO A 1 196 ? 44.857 22.136 11.814 1.00 34.88 196 PRO A O 1
ATOM 1483 N N . THR A 1 197 ? 45.900 20.464 10.758 1.00 35.66 197 THR A N 1
ATOM 1484 C CA . THR A 1 197 ? 45.493 19.413 11.687 1.00 35.66 197 THR A CA 1
ATOM 1485 C C . THR A 1 197 ? 46.243 19.550 13.007 1.00 35.66 197 THR A C 1
ATOM 1487 O O . THR A 1 197 ? 47.410 19.182 13.044 1.00 35.66 197 THR A O 1
ATOM 1490 N N . GLU A 1 198 ? 45.588 19.960 14.097 1.00 32.94 198 GLU A N 1
ATOM 1491 C CA . GLU A 1 198 ? 45.965 19.513 15.444 1.00 32.94 198 GLU A CA 1
ATOM 1492 C C . GLU A 1 198 ? 44.765 19.419 16.403 1.00 32.94 198 GLU A C 1
ATOM 1494 O O . GLU A 1 198 ? 44.086 20.393 16.702 1.00 32.94 198 GLU A O 1
ATOM 1499 N N . ARG A 1 199 ? 44.600 18.191 16.917 1.00 40.31 199 ARG A N 1
ATOM 1500 C CA . ARG A 1 199 ? 44.353 17.828 18.321 1.00 40.31 199 ARG A CA 1
ATOM 1501 C C . ARG A 1 199 ? 43.091 18.371 19.008 1.00 40.31 199 ARG A C 1
ATOM 1503 O O . ARG A 1 199 ? 43.035 19.507 19.450 1.00 40.31 199 ARG A O 1
ATOM 1510 N N . HIS A 1 200 ? 42.160 17.448 19.258 1.00 31.80 200 HIS A N 1
ATOM 1511 C CA . HIS A 1 200 ? 41.694 17.023 20.593 1.00 31.80 200 HIS A CA 1
ATOM 1512 C C . HIS A 1 200 ? 40.206 16.660 20.556 1.00 31.80 200 HIS A C 1
ATOM 1514 O O . HIS A 1 200 ? 39.365 17.538 20.646 1.00 31.80 200 HIS A O 1
ATOM 1520 N N . MET A 1 201 ? 39.905 15.360 20.464 1.00 27.47 201 MET A N 1
ATOM 1521 C CA . MET A 1 201 ? 38.910 14.627 21.272 1.00 27.47 201 MET A CA 1
ATOM 1522 C C . MET A 1 201 ? 39.044 13.135 20.917 1.00 27.47 201 MET A C 1
ATOM 1524 O O . MET A 1 201 ? 38.305 12.585 20.108 1.00 27.47 201 MET A O 1
ATOM 1528 N N . ASN A 1 202 ? 40.058 12.488 21.501 1.00 31.41 202 ASN A N 1
ATOM 1529 C CA . ASN A 1 202 ? 40.265 11.043 21.421 1.00 31.41 202 ASN A CA 1
ATOM 1530 C C . ASN A 1 202 ? 39.417 10.347 22.498 1.00 31.41 202 ASN A C 1
ATOM 1532 O O . ASN A 1 202 ? 39.809 10.317 23.660 1.00 31.41 202 ASN A O 1
ATOM 1536 N N . PHE A 1 203 ? 38.293 9.752 22.098 1.00 30.73 203 PHE A N 1
ATOM 1537 C CA . PHE A 1 203 ? 37.617 8.669 22.830 1.00 30.73 203 PHE A CA 1
ATOM 1538 C C . PHE A 1 203 ? 37.404 7.453 21.912 1.00 30.73 203 PHE A C 1
ATOM 1540 O O . PHE A 1 203 ? 36.335 6.853 21.856 1.00 30.73 203 PHE A O 1
ATOM 1547 N N . ALA A 1 204 ? 38.453 7.075 21.182 1.00 30.89 204 ALA A N 1
ATOM 1548 C CA . ALA A 1 204 ? 38.559 5.775 20.533 1.00 30.89 204 ALA A CA 1
ATOM 1549 C C . ALA A 1 204 ? 39.904 5.152 20.943 1.00 30.89 204 ALA A C 1
ATOM 1551 O O . ALA A 1 204 ? 40.918 5.852 20.880 1.00 30.89 204 ALA A O 1
ATOM 1552 N N . PRO A 1 205 ? 39.955 3.879 21.381 1.00 33.22 205 PRO A N 1
ATOM 1553 C CA . PRO A 1 205 ? 41.233 3.216 21.601 1.00 33.22 205 PRO A CA 1
ATOM 1554 C C . PRO A 1 205 ? 41.997 3.176 20.271 1.00 33.22 205 PRO A C 1
ATOM 1556 O O . PRO A 1 205 ? 41.437 2.789 19.243 1.00 33.22 205 PRO A O 1
ATOM 1559 N N . GLU A 1 206 ? 43.259 3.613 20.292 1.00 38.94 206 GLU A N 1
ATOM 1560 C CA . GLU A 1 206 ? 44.172 3.564 19.148 1.00 38.94 206 GLU A CA 1
ATOM 1561 C C . GLU A 1 206 ? 44.103 2.186 18.482 1.00 38.94 206 GLU A C 1
ATOM 1563 O O . GLU A 1 206 ? 44.491 1.168 19.063 1.00 38.94 206 GLU A O 1
ATOM 1568 N N . LYS A 1 207 ? 43.634 2.146 17.231 1.00 40.66 207 LYS A N 1
ATOM 1569 C CA . LYS A 1 207 ? 43.771 0.963 16.384 1.00 40.66 207 LYS A CA 1
ATOM 1570 C C . LYS A 1 207 ? 45.251 0.805 16.032 1.00 40.66 207 LYS A C 1
ATOM 1572 O O . LYS A 1 207 ? 45.683 1.225 14.964 1.00 40.66 207 LYS A O 1
ATOM 1577 N N . ARG A 1 208 ? 46.044 0.190 16.914 1.00 42.56 208 ARG A N 1
ATOM 1578 C CA . ARG A 1 208 ? 47.346 -0.363 16.524 1.00 42.56 208 ARG A CA 1
ATOM 1579 C C . ARG A 1 208 ? 47.087 -1.454 15.491 1.00 42.56 208 ARG A C 1
ATOM 1581 O O . ARG A 1 208 ? 46.625 -2.542 15.826 1.00 42.56 208 ARG A O 1
ATOM 1588 N N . SER A 1 209 ? 47.365 -1.156 14.227 1.00 50.12 209 SER A N 1
ATOM 1589 C CA . SER A 1 209 ? 47.447 -2.163 13.177 1.00 50.12 209 SER A CA 1
ATOM 1590 C C . SER A 1 209 ? 48.637 -3.071 13.484 1.00 50.12 209 SER A C 1
ATOM 1592 O O . SER A 1 209 ? 49.785 -2.696 13.253 1.00 50.12 209 SER A O 1
ATOM 1594 N N . VAL A 1 210 ? 48.377 -4.247 14.049 1.00 53.38 210 VAL A N 1
ATOM 1595 C CA . VAL A 1 210 ? 49.397 -5.285 14.205 1.00 53.38 210 VAL A CA 1
ATOM 1596 C C . VAL A 1 210 ? 49.502 -6.022 12.871 1.00 53.38 210 VAL A C 1
ATOM 1598 O O . VAL A 1 210 ? 48.496 -6.477 12.322 1.00 53.38 210 VAL A O 1
ATOM 1601 N N . GLN A 1 211 ? 50.714 -6.102 12.328 1.00 55.59 211 GLN A N 1
ATOM 1602 C CA . GLN A 1 211 ? 51.017 -6.904 11.145 1.00 55.59 211 GLN A CA 1
ATOM 1603 C C . GLN A 1 211 ? 51.481 -8.293 11.589 1.00 55.59 211 GLN A C 1
ATOM 1605 O O . GLN A 1 211 ? 52.204 -8.436 12.575 1.00 55.59 211 GLN A O 1
ATOM 1610 N N . CYS A 1 212 ? 51.057 -9.332 10.874 1.00 47.62 212 CYS A N 1
ATOM 1611 C CA . CYS A 1 212 ? 51.598 -10.674 11.071 1.00 47.62 212 CYS A CA 1
ATOM 1612 C C . CYS A 1 212 ? 53.083 -10.703 10.663 1.00 47.62 212 CYS A C 1
ATOM 1614 O O . CYS A 1 212 ? 53.397 -10.358 9.527 1.00 47.62 212 CYS A O 1
ATOM 1616 N N . GLY A 1 213 ? 53.979 -11.135 11.558 1.00 49.34 213 GLY A N 1
ATOM 1617 C CA . GLY A 1 213 ? 55.427 -11.178 11.297 1.00 49.34 213 GLY A CA 1
ATOM 1618 C C . GLY A 1 213 ? 55.849 -12.091 10.138 1.00 49.34 213 GLY A C 1
ATOM 1619 O O . GLY A 1 213 ? 56.876 -11.832 9.524 1.00 49.34 213 GLY A O 1
ATOM 1620 N N . ASP A 1 214 ? 55.035 -13.093 9.792 1.00 50.59 214 ASP A N 1
ATOM 1621 C CA . ASP A 1 214 ? 55.373 -14.078 8.754 1.00 50.59 214 ASP A CA 1
ATOM 1622 C C . ASP A 1 214 ? 54.869 -13.693 7.351 1.00 50.59 214 ASP A C 1
ATOM 1624 O O . ASP A 1 214 ? 55.436 -14.121 6.351 1.00 50.59 214 ASP A O 1
ATOM 1628 N N . CYS A 1 215 ? 53.797 -12.894 7.246 1.00 54.16 215 CYS A N 1
ATOM 1629 C CA . CYS A 1 215 ? 53.168 -12.571 5.952 1.00 54.16 215 CYS A CA 1
ATOM 1630 C C . CYS A 1 215 ? 52.808 -11.092 5.741 1.00 54.16 215 CYS A C 1
ATOM 1632 O O . CYS A 1 215 ? 52.299 -10.734 4.682 1.00 54.16 215 CYS A O 1
ATOM 1634 N N . GLY A 1 216 ? 53.023 -10.226 6.735 1.00 52.09 216 GLY A N 1
ATOM 1635 C CA . GLY A 1 216 ? 52.785 -8.781 6.636 1.00 52.09 216 GLY A CA 1
ATOM 1636 C C . GLY A 1 216 ? 51.315 -8.347 6.590 1.00 52.09 216 GLY A C 1
ATOM 1637 O O . GLY A 1 216 ? 51.040 -7.151 6.502 1.00 52.09 216 GLY A O 1
ATOM 1638 N N . TYR A 1 217 ? 50.349 -9.271 6.667 1.00 46.91 217 TYR A N 1
ATOM 1639 C CA . TYR A 1 217 ? 48.930 -8.924 6.549 1.00 46.91 217 TYR A CA 1
ATOM 1640 C C . TYR A 1 217 ? 48.416 -8.180 7.803 1.00 46.91 217 TYR A C 1
ATOM 1642 O O . TYR A 1 217 ? 48.626 -8.667 8.923 1.00 46.91 217 TYR A O 1
ATOM 1650 N N . PRO A 1 218 ? 47.741 -7.022 7.654 1.00 50.91 218 PRO A N 1
ATOM 1651 C CA . PRO A 1 218 ? 47.206 -6.261 8.781 1.00 50.91 218 PRO A CA 1
ATOM 1652 C C . PRO A 1 218 ? 45.885 -6.866 9.280 1.00 50.91 218 PRO A C 1
ATOM 1654 O O . PRO A 1 218 ? 44.987 -7.146 8.487 1.00 50.91 218 PRO A O 1
ATOM 1657 N N . TYR A 1 219 ? 45.728 -7.041 10.597 1.00 55.88 219 TYR A N 1
ATOM 1658 C CA . TYR A 1 219 ? 44.468 -7.520 11.184 1.00 55.88 219 TYR A CA 1
ATOM 1659 C C . TYR A 1 219 ? 44.073 -6.749 12.451 1.00 55.88 219 TYR A C 1
ATOM 1661 O O . TYR A 1 219 ? 44.914 -6.310 13.234 1.00 55.88 219 TYR A O 1
ATOM 1669 N N . GLN A 1 220 ? 42.762 -6.572 12.653 1.00 49.50 220 GLN A N 1
ATOM 1670 C CA . GLN A 1 220 ? 42.188 -5.851 13.795 1.00 49.50 220 GLN A CA 1
ATOM 1671 C C . GLN A 1 220 ? 41.835 -6.826 14.929 1.00 49.50 220 GLN A C 1
ATOM 1673 O O . GLN A 1 220 ? 40.672 -7.146 15.138 1.00 49.50 220 GLN A O 1
ATOM 1678 N N . GLY A 1 221 ? 42.848 -7.328 15.641 1.00 50.97 221 GLY A N 1
ATOM 1679 C CA . GLY A 1 221 ? 42.702 -7.809 17.026 1.00 50.97 221 GLY A CA 1
ATOM 1680 C C . GLY A 1 221 ? 41.757 -8.988 17.327 1.00 50.97 221 GLY A C 1
ATOM 1681 O O . GLY A 1 221 ? 41.487 -9.224 18.499 1.00 50.97 221 GLY A O 1
ATOM 1682 N N . LEU A 1 222 ? 41.273 -9.743 16.337 1.00 43.69 222 LEU A N 1
ATOM 1683 C CA . LEU A 1 222 ? 40.472 -10.963 16.543 1.00 43.69 222 LEU A CA 1
ATOM 1684 C C . LEU A 1 222 ? 41.325 -12.241 16.384 1.00 43.69 222 LEU A C 1
ATOM 1686 O O . LEU A 1 222 ? 42.374 -12.187 15.732 1.00 43.69 222 LEU A O 1
ATOM 1690 N N . PRO A 1 223 ? 40.923 -13.388 16.978 1.00 42.22 223 PRO A N 1
ATOM 1691 C CA . PRO A 1 223 ? 41.720 -14.616 16.976 1.00 42.22 223 PRO A CA 1
ATOM 1692 C C . PRO A 1 223 ? 42.063 -15.078 15.554 1.00 42.22 223 PRO A C 1
ATOM 1694 O O . PRO A 1 223 ? 41.243 -14.985 14.643 1.00 42.22 223 PRO A O 1
ATOM 1697 N N . ARG A 1 224 ? 43.292 -15.580 15.379 1.00 45.59 224 ARG A N 1
ATOM 1698 C CA . ARG A 1 224 ? 43.937 -15.963 14.107 1.00 45.59 224 ARG A CA 1
ATOM 1699 C C . ARG A 1 224 ? 43.174 -17.053 13.324 1.00 45.59 224 ARG A C 1
ATOM 1701 O O . ARG A 1 224 ? 43.622 -18.190 13.275 1.00 45.59 224 ARG A O 1
ATOM 1708 N N . GLN A 1 225 ? 42.059 -16.731 12.671 1.00 47.28 225 GLN A N 1
ATOM 1709 C CA . GLN A 1 225 ? 41.304 -17.701 11.854 1.00 47.28 225 GLN A CA 1
ATOM 1710 C C . GLN A 1 225 ? 41.413 -17.471 10.336 1.00 47.28 225 GLN A C 1
ATOM 1712 O O . GLN A 1 225 ? 40.881 -18.256 9.556 1.00 47.28 225 GLN A O 1
ATOM 1717 N N . HIS A 1 226 ? 42.118 -16.426 9.883 1.00 45.34 226 HIS A N 1
ATOM 1718 C CA . HIS A 1 226 ? 42.139 -16.037 8.461 1.00 45.34 226 HIS A CA 1
ATOM 1719 C C . HIS A 1 226 ? 43.533 -15.891 7.828 1.00 45.34 226 HIS A C 1
ATOM 1721 O O . HIS A 1 226 ? 43.648 -15.399 6.707 1.00 45.34 226 HIS A O 1
ATOM 1727 N N . CYS A 1 227 ? 44.603 -16.361 8.480 1.00 44.38 227 CYS A N 1
ATOM 1728 C CA . CYS A 1 227 ? 45.909 -16.448 7.820 1.00 44.38 227 CYS A CA 1
ATOM 1729 C C . CYS A 1 227 ? 46.002 -17.756 7.015 1.00 44.38 227 CYS A C 1
ATOM 1731 O O . CYS A 1 227 ? 45.900 -18.844 7.580 1.00 44.38 227 CYS A O 1
ATOM 1733 N N . LYS A 1 228 ? 46.221 -17.655 5.696 1.00 45.47 228 LYS A N 1
ATOM 1734 C CA . LYS A 1 228 ? 46.266 -18.775 4.729 1.00 45.47 228 LYS A CA 1
ATOM 1735 C C . LYS A 1 228 ? 47.387 -19.816 4.956 1.00 45.47 228 LYS A C 1
ATOM 1737 O O . LYS A 1 228 ? 47.530 -20.711 4.136 1.00 45.47 228 LYS A O 1
ATOM 1742 N N . HIS A 1 229 ? 48.151 -19.743 6.047 1.00 43.19 229 HIS A N 1
ATOM 1743 C CA . HIS A 1 229 ? 49.213 -20.705 6.378 1.00 43.19 229 HIS A CA 1
ATOM 1744 C C . HIS A 1 229 ? 48.773 -21.884 7.270 1.00 43.19 229 HIS A C 1
ATOM 1746 O O . HIS A 1 229 ? 49.568 -22.791 7.481 1.00 43.19 229 HIS A O 1
ATOM 1752 N N . HIS A 1 230 ? 47.531 -21.922 7.774 1.00 40.94 230 HIS A N 1
ATOM 1753 C CA . HIS A 1 230 ? 47.078 -22.989 8.690 1.00 40.94 230 HIS A CA 1
ATOM 1754 C C . HIS A 1 230 ? 46.249 -24.127 8.051 1.00 40.94 230 HIS A C 1
ATOM 1756 O O . HIS A 1 230 ? 45.847 -25.046 8.758 1.00 40.94 230 HIS A O 1
ATOM 1762 N N . TYR A 1 231 ? 46.018 -24.134 6.733 1.00 37.12 231 TYR A N 1
ATOM 1763 C CA . TYR A 1 231 ? 45.244 -25.192 6.050 1.00 37.12 231 TYR A CA 1
ATOM 1764 C C . TYR A 1 231 ? 46.080 -26.439 5.688 1.00 37.12 231 TYR A C 1
ATOM 1766 O O . TYR A 1 231 ? 45.991 -26.935 4.568 1.00 37.12 231 TYR A O 1
ATOM 1774 N N . ALA A 1 232 ? 46.903 -26.950 6.611 1.00 36.69 232 ALA A N 1
ATOM 1775 C CA . ALA A 1 232 ? 47.693 -28.166 6.364 1.00 36.69 232 ALA A CA 1
ATOM 1776 C C . ALA A 1 232 ? 47.496 -29.309 7.376 1.00 36.69 232 ALA A C 1
ATOM 1778 O O . ALA A 1 232 ? 47.888 -30.426 7.067 1.00 36.69 232 ALA A O 1
ATOM 1779 N N . GLU A 1 233 ? 46.849 -29.108 8.529 1.00 38.44 233 GLU A N 1
ATOM 1780 C CA . GLU A 1 233 ? 46.681 -30.190 9.518 1.00 38.44 233 GLU A CA 1
ATOM 1781 C C . GLU A 1 233 ? 45.302 -30.144 10.189 1.00 38.44 233 GLU A C 1
ATOM 1783 O O . GLU A 1 233 ? 45.158 -29.770 11.347 1.00 38.44 233 GLU A O 1
ATOM 1788 N N . ALA A 1 234 ? 44.254 -30.497 9.443 1.00 35.72 234 ALA A N 1
ATOM 1789 C CA . ALA A 1 234 ? 42.956 -30.854 10.025 1.00 35.72 234 AL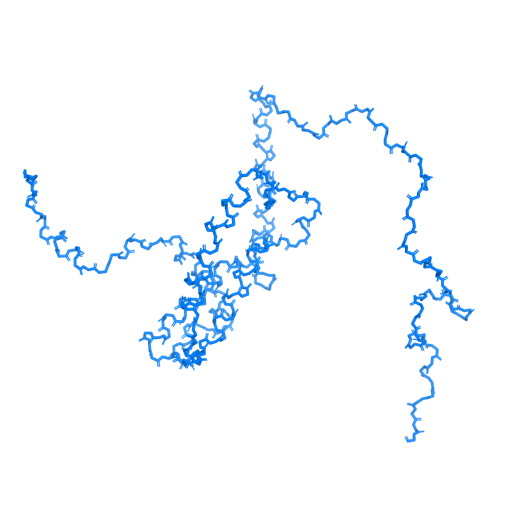A A CA 1
ATOM 1790 C C . ALA A 1 234 ? 42.168 -31.767 9.073 1.00 35.72 234 ALA A C 1
ATOM 1792 O O . ALA A 1 234 ? 41.068 -31.455 8.624 1.00 35.72 234 ALA A O 1
ATOM 1793 N N . SER A 1 235 ? 42.760 -32.909 8.746 1.00 39.88 235 SER A N 1
ATOM 1794 C CA . SER A 1 235 ? 42.067 -34.069 8.189 1.00 39.88 235 SER A CA 1
ATOM 1795 C C . SER A 1 235 ? 42.742 -35.305 8.770 1.00 39.88 235 SER A C 1
ATOM 1797 O O . SER A 1 235 ? 43.958 -35.414 8.651 1.00 39.88 235 SER A O 1
ATOM 1799 N N . HIS A 1 236 ? 41.938 -36.191 9.367 1.00 34.81 236 HIS A N 1
ATOM 1800 C CA . HIS A 1 236 ? 42.274 -37.363 10.198 1.00 34.81 236 HIS A CA 1
ATOM 1801 C C . HIS A 1 236 ? 42.225 -37.140 11.718 1.00 34.81 236 HIS A C 1
ATOM 1803 O O . HIS A 1 236 ? 43.249 -36.928 12.360 1.00 34.81 236 HIS A O 1
ATOM 1809 N N . ALA A 1 237 ? 41.018 -37.262 12.277 1.00 33.09 237 ALA A N 1
ATOM 1810 C CA . ALA A 1 237 ? 40.665 -38.203 13.351 1.00 33.09 237 ALA A CA 1
ATOM 1811 C C . ALA A 1 237 ? 39.150 -38.144 13.590 1.00 33.09 237 ALA A C 1
ATOM 1813 O O . ALA A 1 237 ? 38.640 -37.020 13.791 1.00 33.09 237 ALA A O 1
#

Nearest PDB structures (foldseek):
  1bxl-assembly1_A  TM=3.577E-01  e=8.030E+00  Escherichia coli

pLDDT: mean 73.76, std 23.79, range [27.47, 97.81]

Radius of gyration: 30.09 Å; Cα contacts (8 Å, |Δi|>4): 146; chains: 1; bounding box: 91×76×50 Å

Foldseek 3Di:
DDPDPPDDPCVVVVVVDDPCVVDDVVLVVLLVVLQVVVCVVPNHPVCLVQFDEPVVLVVLLVVLVVCVVVPAQADPVRLRGSSNNNSNSVVSQVVCVVSVRYPYPDDDDDCVVVVVVVVVVVVVVVCVVCVVDDDDDDDPVNDDPVPNPPRHRNSDDPVRVVVVVVVVVVVVVVCVVVPPDDPDPPDPPDDDPDDDDDDDDDPDPDQPQDADPPPRDTDRDDPPPPDPPPPPDDDDD

InterPro domains:
  IPR044038 dATP/dGTP diphosphohydrolase, N-terminal [PF18909] (8-106)